Protein AF-A0A2T2QW78-F1 (afdb_monomer)

Nearest PDB structures (foldseek):
  4o02-assembly1_A  TM=2.496E-01  e=1.598E-05  Homo sapiens
  4bhu-assembly1_I  TM=5.412E-01  e=1.624E-02  Bacillus subtilis subsp. subtilis NCIB 3610 = ATCC 6051 = DSM 10
  7srs-assembly1_C  TM=2.043E-01  e=7.690E-02  Homo sapiens
  2wtr-assembly1_A  TM=1.588E-01  e=4.896E-02  Bos taurus
  2wtr-assembly2_B  TM=2.103E-01  e=3.295E-01  Bos taurus

Secondary structure (DSSP, 8-state):
------------------------------------PPEEPEEEEEEES--BTT-EEEEEEEEE--S-EEEEEEEEEEESS---TTS---PPTT-B-TT-EEEEEESSS----EE-TTT-BTTEEEEEEEEEEE-TT-EEEEEEEEEEPPSSTT-EEEEEEEEESSSSSSEEEEEEEEEE-B------------EEEEEEETT--TTS---------S--SSS-EEEEEEEEEEE--TT-EEEEEEE---EETTSS-BPPB-EEEEE---TTS-EEEEEEEEEE-SS-EEPTTT--SSTTSS--EEE-TTB-PPGGG-TTSTTEEEEESS-EEEEEEEEEEEEE--TTSPSS-EE--EEEEEEE--

Radius of gyration: 48.09 Å; Cα contacts (8 Å, |Δi|>4): 908; chains: 1; bounding box: 84×87×144 Å

Sequence (366 aa):
MVHKLDKKTSFTRKRATVFASIAALVVGTVVPVSSVQAAQLEDRQLTLESSAASATTGHNYSFTIATSDSVAEIQFEYCANNPFPGQSCTAPSGLDVSNVTLDAQSHGGTNDFTIDGTNTTTNEIVIERTAESISSGTTVTFDFGNAVNPDSPNSEFFVRLYTYSDDGVTKVDDGGLAFSTAETVDVTARVEENLLFCIHATGASCGTPGDTSLDLGVLSTSSERTAQHQSVVATNALHGFTIQYAGTTLTHSNGTDTIDAIGATGTDSSPGNEQFGMNISVNSGSGVTLDGDYSGTDCNASTCYAFVDGATVQDGGDSTTTNTIASSTDPVGNNLFDITYLGNVNSTTPTGVYSTTVTYVATATF

Structure (mmCIF, N/CA/C/O backbone):
data_AF-A0A2T2QW78-F1
#
_entry.id   AF-A0A2T2QW78-F1
#
loop_
_atom_site.group_PDB
_atom_site.id
_atom_site.type_symbol
_atom_site.label_atom_id
_atom_site.label_alt_id
_atom_site.label_comp_id
_atom_site.label_asym_id
_atom_site.label_entity_id
_atom_site.label_seq_id
_atom_site.pdbx_PDB_ins_code
_atom_site.Cartn_x
_atom_site.Cartn_y
_atom_site.Cartn_z
_atom_site.occupancy
_atom_site.B_iso_or_equiv
_atom_site.auth_seq_id
_atom_site.auth_comp_id
_atom_site.auth_asym_id
_atom_site.auth_atom_id
_atom_site.pdbx_PDB_model_num
ATOM 1 N N . MET A 1 1 ? 29.573 -71.001 81.304 1.00 35.38 1 MET A N 1
ATOM 2 C CA . MET A 1 1 ? 29.275 -71.321 79.895 1.00 35.38 1 MET A CA 1
ATOM 3 C C . MET A 1 1 ? 27.832 -70.887 79.624 1.00 35.38 1 MET A C 1
ATOM 5 O O . MET A 1 1 ? 26.943 -71.489 80.197 1.00 35.38 1 MET A O 1
ATOM 9 N N . VAL A 1 2 ? 27.673 -69.773 78.884 1.00 37.84 2 VAL A N 1
ATOM 10 C CA . VAL A 1 2 ? 26.531 -69.342 78.023 1.00 37.84 2 VAL A CA 1
ATOM 11 C C . VAL A 1 2 ? 25.119 -69.258 78.671 1.00 37.84 2 VAL A C 1
ATOM 13 O O . VAL A 1 2 ? 24.523 -70.282 78.956 1.00 37.84 2 VAL A O 1
ATOM 16 N N . HIS A 1 3 ? 24.660 -68.046 79.070 1.00 34.50 3 HIS A N 1
ATOM 17 C CA . HIS A 1 3 ? 23.612 -67.163 78.446 1.00 34.50 3 HIS A CA 1
ATOM 18 C C . HIS A 1 3 ? 22.153 -67.668 78.572 1.00 34.50 3 HIS A C 1
ATOM 20 O O . HIS A 1 3 ? 21.928 -68.850 78.382 1.00 34.50 3 HIS A O 1
ATOM 26 N N . LYS A 1 4 ? 21.074 -66.889 78.795 1.00 37.09 4 LYS A N 1
ATOM 27 C CA . LYS A 1 4 ? 20.696 -65.447 78.933 1.00 37.09 4 LYS A CA 1
ATOM 28 C C . LYS A 1 4 ? 19.228 -65.475 79.481 1.00 37.09 4 LYS A C 1
ATOM 30 O O . LYS A 1 4 ? 18.501 -66.378 79.084 1.00 37.09 4 LYS A O 1
ATOM 35 N N . LEU A 1 5 ? 18.809 -64.754 80.542 1.00 33.03 5 LEU A N 1
ATOM 36 C CA . LEU A 1 5 ? 18.144 -63.411 80.577 1.00 33.03 5 LEU A CA 1
ATOM 37 C C . LEU A 1 5 ? 17.120 -63.187 79.437 1.00 33.03 5 LEU A C 1
ATOM 39 O O . LEU A 1 5 ? 17.480 -63.433 78.294 1.00 33.03 5 LEU A O 1
ATOM 43 N N . ASP A 1 6 ? 15.866 -62.736 79.593 1.00 38.16 6 ASP A N 1
ATOM 44 C CA . ASP A 1 6 ? 15.090 -61.977 80.608 1.00 38.16 6 ASP A CA 1
ATOM 45 C C . ASP A 1 6 ? 13.573 -62.306 80.379 1.00 38.16 6 ASP A C 1
ATOM 47 O O . ASP A 1 6 ? 13.199 -62.590 79.245 1.00 38.16 6 ASP A O 1
ATOM 51 N N . LYS A 1 7 ? 12.646 -62.478 81.349 1.00 35.22 7 LYS A N 1
ATOM 52 C CA . LYS A 1 7 ? 12.017 -61.515 82.300 1.00 35.22 7 LYS A CA 1
ATOM 53 C C . LYS A 1 7 ? 11.301 -60.339 81.569 1.00 35.22 7 LYS A C 1
ATOM 55 O O . LYS A 1 7 ? 11.857 -59.775 80.652 1.00 35.22 7 LYS A O 1
ATOM 60 N N . LYS A 1 8 ? 10.099 -59.847 81.919 1.00 35.94 8 LYS A N 1
ATOM 61 C CA . LYS A 1 8 ? 9.316 -59.925 83.164 1.00 35.94 8 LYS A CA 1
ATOM 62 C C . LYS A 1 8 ? 7.958 -59.170 83.007 1.00 35.94 8 LYS A C 1
ATOM 64 O O . LYS A 1 8 ? 7.957 -58.075 82.470 1.00 35.94 8 LYS A O 1
ATOM 69 N N . THR A 1 9 ? 6.890 -59.695 83.636 1.00 36.50 9 THR A N 1
ATOM 70 C CA . THR A 1 9 ? 5.924 -59.020 84.568 1.00 36.50 9 THR A CA 1
ATOM 71 C C . THR A 1 9 ? 4.986 -57.872 84.113 1.00 36.50 9 THR A C 1
ATOM 73 O O . THR A 1 9 ? 5.458 -56.900 83.553 1.00 36.50 9 THR A O 1
ATOM 76 N N . SER A 1 10 ? 3.651 -57.932 84.351 1.00 32.88 10 SER A N 1
ATOM 77 C CA . SER A 1 10 ? 2.894 -57.746 85.644 1.00 32.88 10 SER A CA 1
ATOM 78 C C . SER A 1 10 ? 2.484 -56.267 85.834 1.00 32.88 10 SER A C 1
ATOM 80 O O . SER A 1 10 ? 3.257 -55.412 85.447 1.00 32.88 10 SER A O 1
ATOM 82 N N . PHE A 1 11 ? 1.389 -55.807 86.451 1.00 33.16 11 PHE A N 1
ATOM 83 C CA . PHE A 1 11 ? 0.314 -56.372 87.272 1.00 33.16 11 PHE A CA 1
ATOM 84 C C . PHE A 1 11 ? -0.824 -55.321 87.363 1.00 33.16 11 PHE A C 1
ATOM 86 O O . PHE A 1 11 ? -0.575 -54.147 87.602 1.00 33.16 11 PHE A O 1
ATOM 93 N N . THR A 1 12 ? -2.061 -55.777 87.216 1.00 36.00 12 THR A N 1
ATOM 94 C CA . THR A 1 12 ? -3.250 -55.591 88.075 1.00 36.00 12 THR A CA 1
ATOM 95 C C . THR A 1 12 ? -3.432 -54.410 89.079 1.00 36.00 12 THR A C 1
ATOM 97 O O . THR A 1 12 ? -2.713 -54.316 90.066 1.00 36.00 12 THR A O 1
ATOM 100 N N . ARG A 1 13 ? -4.644 -53.799 88.990 1.00 39.00 13 ARG A N 1
ATOM 101 C CA . ARG A 1 13 ? -5.726 -53.649 90.029 1.00 39.00 13 ARG A CA 1
ATOM 102 C C . ARG A 1 13 ? -5.719 -52.482 91.060 1.00 39.00 13 ARG A C 1
ATOM 104 O O . ARG A 1 13 ? -4.906 -52.503 91.972 1.00 39.00 13 ARG A O 1
ATOM 111 N N . LYS A 1 14 ? -6.815 -51.680 91.079 1.00 33.75 14 LYS A N 1
ATOM 112 C CA . LYS A 1 14 ? -7.865 -51.519 92.151 1.00 33.75 14 LYS A CA 1
ATOM 113 C C . LYS A 1 14 ? -8.412 -50.075 92.363 1.00 33.75 14 LYS A C 1
ATOM 115 O O . LYS A 1 14 ? -7.654 -49.178 92.677 1.00 33.75 14 LYS A O 1
ATOM 120 N N . ARG A 1 15 ? -9.758 -49.969 92.300 1.00 39.69 15 ARG A N 1
ATOM 121 C CA . ARG A 1 15 ? -10.771 -49.294 93.177 1.00 39.69 15 ARG A CA 1
ATOM 122 C C . ARG A 1 15 ? -10.496 -47.906 93.822 1.00 39.69 15 ARG A C 1
ATOM 124 O O . ARG A 1 15 ? -9.581 -47.821 94.625 1.00 39.69 15 ARG A O 1
ATOM 131 N N . ALA A 1 16 ? -11.450 -46.954 93.691 1.00 34.47 16 ALA A N 1
ATOM 132 C CA . ALA A 1 16 ? -12.422 -46.508 94.737 1.00 34.47 16 ALA A CA 1
ATOM 133 C C . ALA A 1 16 ? -12.861 -44.999 94.686 1.00 34.47 16 ALA A C 1
ATOM 135 O O . ALA A 1 16 ? -12.022 -44.114 94.746 1.00 34.47 16 ALA A O 1
ATOM 136 N N . THR A 1 17 ? -14.195 -44.771 94.681 1.00 38.81 17 THR A N 1
ATOM 137 C CA . THR A 1 17 ? -15.053 -43.747 95.377 1.00 38.81 17 THR A CA 1
ATOM 138 C C . THR A 1 17 ? -14.982 -42.196 95.205 1.00 38.81 17 THR A C 1
ATOM 140 O O . THR A 1 17 ? -14.015 -41.575 95.616 1.00 38.81 17 THR A O 1
ATOM 143 N N . VAL A 1 18 ? -16.168 -41.633 94.844 1.00 34.12 18 VAL A N 1
ATOM 144 C CA . VAL A 1 18 ? -16.987 -40.509 95.433 1.00 34.12 18 VAL A CA 1
ATOM 145 C C . VAL A 1 18 ? -16.620 -39.022 95.196 1.00 34.12 18 VAL A C 1
ATOM 147 O O . VAL A 1 18 ? -15.539 -38.608 95.576 1.00 34.12 18 VAL A O 1
ATOM 150 N N . PHE A 1 19 ? -17.580 -38.206 94.694 1.00 32.50 19 PHE A N 1
ATOM 151 C CA . PHE A 1 19 ? -18.170 -36.989 95.329 1.00 32.50 19 PHE A CA 1
ATOM 152 C C . PHE A 1 19 ? -19.323 -36.371 94.487 1.00 32.50 19 PHE A C 1
ATOM 154 O O . PHE A 1 19 ? -19.369 -36.527 93.272 1.00 32.50 19 PHE A O 1
ATOM 161 N N . ALA A 1 20 ? -20.280 -35.721 95.164 1.00 35.94 20 ALA A N 1
ATOM 162 C CA . ALA A 1 20 ? -21.593 -35.248 94.692 1.00 35.94 20 ALA A CA 1
ATOM 163 C C . ALA A 1 20 ? -21.655 -33.733 94.391 1.00 35.94 20 ALA A C 1
ATOM 165 O O . ALA A 1 20 ? -20.901 -32.990 95.013 1.00 35.94 20 ALA A O 1
ATOM 166 N N . SER A 1 21 ? -22.603 -33.258 93.557 1.00 34.47 21 SER A N 1
ATOM 167 C CA . SER A 1 21 ? -23.379 -31.997 93.754 1.00 34.47 21 SER A CA 1
ATOM 168 C C . SER A 1 21 ? -24.434 -31.734 92.654 1.00 34.47 21 SER A C 1
ATOM 170 O O . SER A 1 21 ? -24.275 -32.120 91.503 1.00 34.47 21 SER A O 1
ATOM 172 N N . ILE A 1 22 ? -25.535 -31.099 93.071 1.00 46.91 22 ILE A N 1
ATOM 173 C CA . ILE A 1 22 ? -26.786 -30.773 92.358 1.00 46.91 22 ILE A CA 1
ATOM 174 C C . ILE A 1 22 ? -26.669 -29.404 91.659 1.00 46.91 22 ILE A C 1
ATOM 176 O O . ILE A 1 22 ? -26.173 -28.472 92.285 1.00 46.91 22 ILE A O 1
ATOM 180 N N . ALA A 1 23 ? -27.212 -29.236 90.443 1.00 35.03 23 ALA A N 1
ATOM 181 C CA . ALA A 1 23 ? -27.585 -27.920 89.901 1.00 35.03 23 ALA A CA 1
ATOM 182 C C . ALA A 1 23 ? -28.730 -28.023 88.872 1.00 35.03 23 ALA A C 1
ATOM 184 O O . ALA A 1 23 ? -28.780 -28.944 88.061 1.00 35.03 23 ALA A O 1
ATOM 185 N N . ALA A 1 24 ? -29.671 -27.085 88.975 1.00 39.34 24 ALA A N 1
ATOM 186 C CA . ALA A 1 24 ? -30.974 -27.049 88.324 1.00 39.34 24 ALA A CA 1
ATOM 187 C C . ALA A 1 24 ? -30.925 -26.826 86.799 1.00 39.34 24 ALA A C 1
ATOM 189 O O . ALA A 1 24 ? -30.163 -26.001 86.299 1.00 39.34 24 ALA A O 1
ATOM 190 N N . LEU A 1 25 ? -31.807 -27.526 86.080 1.00 35.44 25 LEU A N 1
ATOM 191 C CA . LEU A 1 25 ? -32.037 -27.395 84.643 1.00 35.44 25 LEU A CA 1
ATOM 192 C C . LEU A 1 25 ? -32.975 -26.205 84.372 1.00 35.44 25 LEU A C 1
ATOM 194 O O . LEU A 1 25 ? -34.191 -26.322 84.509 1.00 35.44 25 LEU A O 1
ATOM 198 N N . VAL A 1 26 ? -32.412 -25.061 83.983 1.00 39.59 26 VAL A N 1
ATOM 199 C CA . VAL A 1 26 ? -33.161 -23.984 83.322 1.00 39.59 26 VAL A CA 1
ATOM 200 C C . VAL A 1 26 ? -33.205 -24.324 81.834 1.00 39.59 26 VAL A C 1
ATOM 202 O O . VAL A 1 26 ? -32.196 -24.225 81.140 1.00 39.59 26 VAL A O 1
ATOM 205 N N . VAL A 1 27 ? -34.367 -24.755 81.343 1.00 44.22 27 VAL A N 1
ATOM 206 C CA . VAL A 1 27 ? -34.630 -24.872 79.903 1.00 44.22 27 VAL A CA 1
ATOM 207 C C . VAL A 1 27 ? -34.833 -23.456 79.369 1.00 44.22 27 VAL A C 1
ATOM 209 O O . VAL A 1 27 ? -35.940 -22.928 79.370 1.00 44.22 27 VAL A O 1
ATOM 212 N N . GLY A 1 28 ? -33.738 -22.808 78.975 1.00 41.56 28 GLY A N 1
ATOM 213 C CA . GLY A 1 28 ? -33.798 -21.629 78.124 1.00 41.56 28 GLY A CA 1
ATOM 214 C C . GLY A 1 28 ? -34.170 -22.081 76.719 1.00 41.56 28 GLY A C 1
ATOM 215 O O . GLY A 1 28 ? -33.418 -22.821 76.088 1.00 41.56 28 GLY A O 1
ATOM 216 N N . THR A 1 29 ? -35.336 -21.667 76.232 1.00 43.12 29 THR A N 1
ATOM 217 C CA . THR A 1 29 ? -35.686 -21.754 74.815 1.00 43.12 29 THR A CA 1
ATOM 218 C C . THR A 1 29 ? -34.697 -20.902 74.027 1.00 43.12 29 THR A C 1
ATOM 220 O O . THR A 1 29 ? -34.858 -19.688 73.913 1.00 43.12 29 THR A O 1
ATOM 223 N N . VAL A 1 30 ? -33.642 -21.536 73.518 1.00 41.41 30 VAL A N 1
ATOM 224 C CA . VAL A 1 30 ? -32.802 -20.976 72.463 1.00 41.41 30 VAL A CA 1
ATOM 225 C C . VAL A 1 30 ? -33.671 -20.962 71.213 1.00 41.41 30 VAL A C 1
ATOM 227 O O . VAL A 1 30 ? -33.888 -22.000 70.595 1.00 41.41 30 VAL A O 1
ATOM 230 N N . VAL A 1 31 ? -34.242 -19.804 70.891 1.00 45.53 31 VAL A N 1
ATOM 231 C CA . VAL A 1 31 ? -34.835 -19.568 69.575 1.00 45.53 31 VAL A CA 1
ATOM 232 C C . VAL A 1 31 ? -33.656 -19.447 68.606 1.00 45.53 31 VAL A C 1
ATOM 234 O O . VAL A 1 31 ? -32.856 -18.523 68.776 1.00 45.53 31 VAL A O 1
ATOM 237 N N . PRO A 1 32 ? -33.475 -20.360 67.636 1.00 42.59 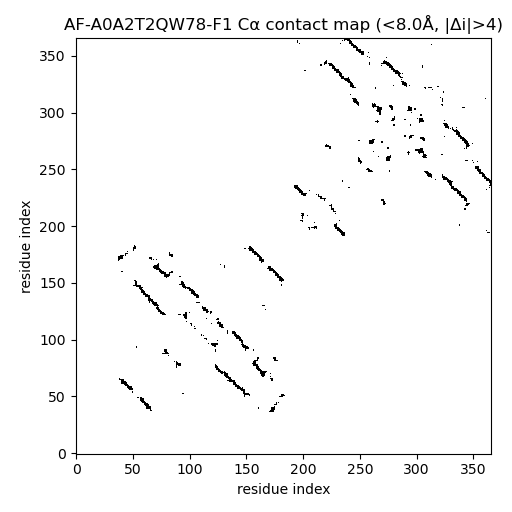32 PRO A N 1
ATOM 238 C CA . PRO A 1 32 ? -32.502 -20.141 66.583 1.00 42.59 32 PRO A CA 1
ATOM 239 C C . PRO A 1 32 ? -32.995 -18.957 65.748 1.00 42.59 32 PRO A C 1
ATOM 241 O O . PRO A 1 32 ? -33.969 -19.065 65.010 1.00 42.59 32 PRO A O 1
ATOM 244 N N . VAL A 1 33 ? -32.342 -17.807 65.891 1.00 40.41 33 VAL A N 1
ATOM 245 C CA . VAL A 1 33 ? -32.399 -16.749 64.880 1.00 40.41 33 VAL A CA 1
ATOM 246 C C . VAL A 1 33 ? -31.618 -17.279 63.684 1.00 40.41 33 VAL A C 1
ATOM 248 O O . VAL A 1 33 ? -30.395 -17.190 63.635 1.00 40.41 33 VAL A O 1
ATOM 251 N N . SER A 1 34 ? -32.317 -17.927 62.755 1.00 36.12 34 SER A N 1
ATOM 252 C CA . SER A 1 34 ? -31.795 -18.184 61.419 1.00 36.12 34 SER A CA 1
ATOM 253 C C . SER A 1 34 ? -31.631 -16.830 60.738 1.00 36.12 34 SER A C 1
ATOM 255 O O . SER A 1 34 ? -32.618 -16.215 60.339 1.00 36.12 34 SER A O 1
ATOM 257 N N . SER A 1 35 ? -30.398 -16.332 60.648 1.00 44.41 35 SER A N 1
ATOM 258 C CA . SER A 1 35 ? -30.085 -15.267 59.702 1.00 44.41 35 SER A CA 1
ATOM 259 C C . SE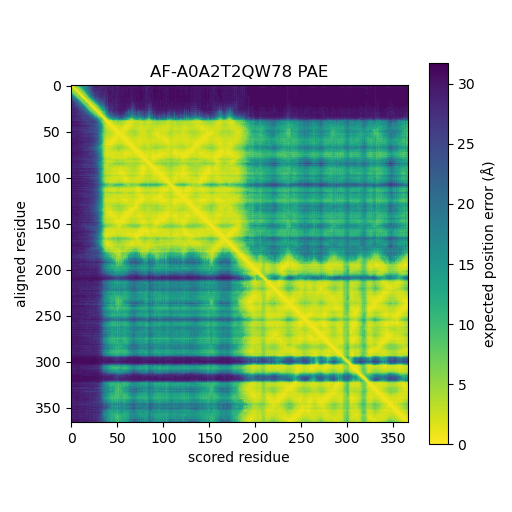R A 1 35 ? -30.372 -15.816 58.308 1.00 44.41 35 SER A C 1
ATOM 261 O O . SER A 1 35 ? -29.683 -16.736 57.869 1.00 44.41 35 SER A O 1
ATOM 263 N N . VAL A 1 36 ? -31.412 -15.310 57.649 1.00 52.94 36 VAL A N 1
ATOM 264 C CA . VAL A 1 36 ? -31.638 -15.568 56.226 1.00 52.94 36 VAL A CA 1
ATOM 265 C C . VAL A 1 36 ? -30.461 -14.923 55.493 1.00 52.94 36 VAL A C 1
ATOM 267 O O . VAL A 1 36 ? -30.303 -13.706 55.537 1.00 52.94 36 VAL A O 1
ATOM 270 N N . GLN A 1 37 ? -29.567 -15.743 54.945 1.00 71.25 37 GLN A N 1
ATOM 271 C CA . GLN A 1 37 ? -28.493 -15.299 54.058 1.00 71.25 37 GLN A CA 1
ATOM 272 C C . GLN A 1 37 ? -28.919 -15.631 52.630 1.00 71.25 37 GLN A C 1
ATOM 274 O O . GLN A 1 37 ? -29.385 -16.745 52.393 1.00 71.25 37 GLN A O 1
ATOM 279 N N . ALA A 1 38 ? -28.772 -14.668 51.719 1.00 79.50 38 ALA A N 1
ATOM 280 C CA . ALA A 1 38 ? -28.950 -14.891 50.289 1.00 79.50 38 ALA A CA 1
ATOM 281 C C . ALA A 1 38 ? -27.934 -15.933 49.794 1.00 79.50 38 ALA A C 1
ATOM 283 O O . ALA A 1 38 ? -26.812 -15.993 50.314 1.00 79.50 38 ALA A O 1
ATOM 284 N N . ALA A 1 39 ? -28.319 -16.774 48.833 1.00 89.88 39 ALA A N 1
ATOM 285 C CA . ALA A 1 39 ? -27.380 -17.729 48.252 1.00 89.88 39 ALA A CA 1
ATOM 286 C C . ALA A 1 39 ? -26.485 -17.042 47.212 1.00 89.88 39 ALA A C 1
ATOM 288 O O . ALA A 1 39 ? -26.791 -15.971 46.697 1.00 89.88 39 ALA A O 1
ATOM 289 N N . GLN A 1 40 ? -25.339 -17.645 46.910 1.00 92.31 40 GLN A N 1
ATOM 290 C CA . GLN A 1 40 ? -24.407 -17.062 45.955 1.00 92.31 40 GLN A CA 1
ATOM 291 C C . GLN A 1 40 ? -24.779 -17.456 44.520 1.00 92.31 40 GLN A C 1
ATOM 293 O O . GLN A 1 40 ? -24.797 -18.643 44.218 1.00 92.31 40 GLN A O 1
ATOM 298 N N . LEU A 1 41 ? -24.967 -16.476 43.631 1.00 94.44 41 LEU A N 1
ATOM 299 C CA . LEU A 1 41 ? -25.105 -16.692 42.186 1.00 94.44 41 LEU A CA 1
ATOM 300 C C . LEU A 1 41 ? -23.872 -17.415 41.617 1.00 94.44 41 LEU A C 1
ATOM 302 O O . LEU A 1 41 ? -22.729 -17.024 41.897 1.00 94.44 41 LEU A O 1
ATOM 306 N N . GLU A 1 42 ? -24.113 -18.427 40.785 1.00 94.12 42 GLU A N 1
ATOM 307 C CA . GLU A 1 42 ? -23.091 -19.290 40.177 1.00 94.12 42 GLU A CA 1
ATOM 308 C C . GLU A 1 42 ? -22.726 -18.817 38.753 1.00 94.12 42 GLU A C 1
ATOM 310 O O . GLU A 1 42 ? -23.448 -18.021 38.156 1.00 94.12 42 GLU A O 1
ATOM 315 N N . ASP A 1 43 ? -21.581 -19.264 38.217 1.00 93.50 43 ASP A N 1
ATOM 316 C CA . ASP A 1 43 ? -21.127 -19.035 36.825 1.00 93.50 43 ASP A CA 1
ATOM 317 C C . ASP A 1 43 ? -21.301 -17.600 36.286 1.00 93.50 43 ASP A C 1
ATOM 319 O O . ASP A 1 43 ? -21.696 -17.373 35.143 1.00 93.50 43 ASP A O 1
ATOM 323 N N . ARG A 1 44 ? -21.013 -16.607 37.132 1.00 95.25 44 ARG A N 1
ATOM 324 C CA . ARG A 1 44 ? -21.191 -15.190 36.804 1.00 95.25 44 ARG A CA 1
ATOM 325 C C . ARG A 1 44 ? -20.143 -14.727 35.789 1.00 95.25 44 ARG A C 1
ATOM 327 O O . ARG A 1 44 ? -18.946 -14.952 35.976 1.00 95.25 44 ARG A O 1
ATOM 334 N N . GLN A 1 45 ? -20.581 -13.965 34.797 1.00 95.50 45 GLN A N 1
ATOM 335 C CA . GLN A 1 45 ? -19.764 -13.358 33.755 1.00 95.50 45 GLN A CA 1
ATOM 336 C C . GLN A 1 45 ? -20.325 -11.978 33.381 1.00 95.50 45 GLN A C 1
ATOM 338 O O . GLN A 1 45 ? -21.539 -11.808 33.292 1.00 95.50 45 GLN A O 1
ATOM 343 N N . LEU A 1 46 ? -19.433 -11.021 33.113 1.00 94.81 46 LEU A N 1
ATOM 344 C CA . LEU A 1 46 ? -19.708 -9.838 32.290 1.00 94.81 46 LEU A CA 1
ATOM 345 C C . LEU A 1 46 ? -18.753 -9.884 31.103 1.00 94.81 46 LEU A C 1
ATOM 347 O O . LEU A 1 46 ? -17.568 -10.187 31.257 1.00 94.81 46 LEU A O 1
ATOM 351 N N . THR A 1 47 ? -19.263 -9.559 29.930 1.00 95.56 47 THR A N 1
ATOM 352 C CA . THR A 1 47 ? -18.460 -9.316 28.738 1.00 95.56 47 THR A CA 1
ATOM 353 C C . THR A 1 47 ? -18.667 -7.868 28.331 1.00 95.56 47 THR A C 1
ATOM 355 O O . THR A 1 47 ? -19.801 -7.450 28.113 1.00 95.56 47 THR A O 1
ATOM 358 N N . LEU A 1 48 ? -17.575 -7.109 28.247 1.00 95.31 48 LEU A N 1
ATOM 359 C CA . LEU A 1 48 ? -17.585 -5.774 27.657 1.00 95.31 48 LEU A CA 1
ATOM 360 C C . LEU A 1 48 ? -17.359 -5.932 26.153 1.00 95.31 48 LEU A C 1
ATOM 362 O O . LEU A 1 48 ? -16.365 -6.546 25.757 1.00 95.31 48 LEU A O 1
ATOM 366 N N . GLU A 1 49 ? -18.236 -5.386 25.314 1.00 96.12 49 GLU A N 1
ATOM 367 C CA . GLU A 1 49 ? -18.013 -5.410 23.858 1.00 96.12 49 GLU A CA 1
ATOM 368 C C . GLU A 1 49 ? -16.780 -4.584 23.452 1.00 96.12 49 GLU A C 1
ATOM 370 O O . GLU A 1 49 ? -16.107 -4.879 22.464 1.00 96.12 49 GLU A O 1
ATOM 375 N N . SER A 1 50 ? -16.438 -3.586 24.266 1.00 94.94 50 SER A N 1
ATOM 376 C CA . SER A 1 50 ? -15.181 -2.851 24.254 1.00 94.94 50 SER A CA 1
ATOM 377 C C . SER A 1 50 ? -14.731 -2.613 25.688 1.00 94.94 50 SER A C 1
ATOM 379 O O . SER A 1 50 ? -15.511 -2.157 26.515 1.00 94.94 50 SER A O 1
ATOM 381 N N . SER A 1 51 ? -13.461 -2.860 25.998 1.00 94.94 51 SER A N 1
ATOM 382 C CA . SER A 1 51 ? -12.862 -2.490 27.288 1.00 94.94 51 SER A CA 1
ATOM 383 C C . SER A 1 51 ? -12.157 -1.131 27.248 1.00 94.94 51 SER A C 1
ATOM 385 O O . SER A 1 51 ? -11.507 -0.749 28.220 1.00 94.94 51 SER A O 1
ATOM 387 N N . ALA A 1 52 ? -12.250 -0.383 26.144 1.00 95.62 52 ALA A N 1
ATOM 388 C CA . ALA A 1 52 ? -11.627 0.933 26.054 1.00 95.62 52 ALA A CA 1
ATOM 389 C C . ALA A 1 52 ? -12.236 1.893 27.090 1.00 95.62 52 ALA A C 1
ATOM 391 O O . ALA A 1 52 ? -13.455 1.935 27.283 1.00 95.62 52 ALA A O 1
ATOM 392 N N . ALA A 1 53 ? -11.379 2.665 27.757 1.00 95.81 53 ALA A N 1
ATOM 393 C CA . ALA A 1 53 ? -11.809 3.656 28.736 1.00 95.81 53 ALA A CA 1
ATOM 394 C C . ALA A 1 53 ? -12.729 4.713 28.099 1.00 95.81 53 ALA A C 1
ATOM 396 O O . ALA A 1 53 ? -12.511 5.122 26.958 1.00 95.81 53 ALA A O 1
ATOM 397 N N . SER A 1 54 ? -13.754 5.156 28.831 1.00 96.06 54 SER A N 1
ATOM 398 C CA . SER A 1 54 ? -14.802 6.085 28.361 1.00 96.06 54 SER A CA 1
ATOM 399 C C . SER A 1 54 ? -15.600 5.633 27.125 1.00 96.06 54 SER A C 1
ATOM 401 O O . SER A 1 54 ? -16.367 6.423 26.574 1.00 96.06 54 SER A O 1
ATOM 403 N N . ALA A 1 55 ? -15.432 4.399 26.641 1.00 96.75 55 ALA A N 1
ATOM 404 C CA . ALA A 1 55 ? -16.195 3.916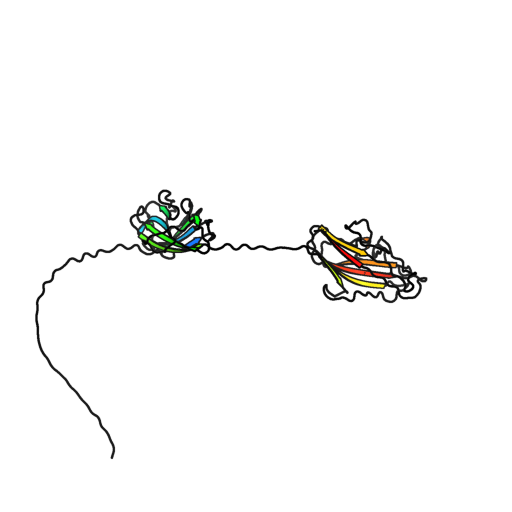 25.497 1.00 96.75 55 ALA A CA 1
ATOM 405 C C . ALA A 1 55 ? -17.664 3.697 25.876 1.00 96.75 55 ALA A C 1
ATOM 407 O O . ALA A 1 55 ? -17.952 3.078 26.898 1.00 96.75 55 ALA A O 1
ATOM 408 N N . THR A 1 56 ? -18.582 4.150 25.019 1.00 97.75 56 THR A N 1
ATOM 409 C CA . THR A 1 56 ? -19.978 3.700 25.040 1.00 97.75 56 THR A CA 1
ATOM 410 C C . THR A 1 56 ? -20.055 2.328 24.375 1.00 97.75 56 THR A C 1
ATOM 412 O O . THR A 1 56 ? -19.681 2.189 23.209 1.00 97.75 56 THR A O 1
ATOM 415 N N . THR A 1 57 ? -20.479 1.305 25.108 1.00 97.44 57 THR A N 1
ATOM 416 C CA . THR A 1 57 ? -20.354 -0.096 24.700 1.00 97.44 57 THR A CA 1
ATOM 417 C C . THR A 1 57 ? -21.422 -0.991 25.334 1.00 97.44 57 THR A C 1
ATOM 419 O O . THR A 1 57 ? -22.189 -0.545 26.189 1.00 97.44 57 THR A O 1
ATOM 422 N N . GLY A 1 58 ? -21.485 -2.246 24.882 1.00 97.62 58 GLY A N 1
ATOM 423 C CA . GLY A 1 58 ? -22.352 -3.270 25.446 1.00 97.62 58 GLY A CA 1
ATOM 424 C C . GLY A 1 58 ? -21.763 -3.913 26.704 1.00 97.62 58 GLY A C 1
ATOM 425 O O . GLY A 1 58 ? -20.579 -4.265 26.735 1.00 97.62 58 GLY A O 1
ATOM 426 N N . HIS A 1 59 ? -22.591 -4.068 27.735 1.00 97.88 59 HIS A N 1
ATOM 427 C CA . HIS A 1 59 ? -22.302 -4.764 28.988 1.00 97.88 59 HIS A CA 1
ATOM 428 C C . HIS A 1 59 ? -23.194 -6.012 29.078 1.00 97.88 59 HIS A C 1
ATOM 430 O O . HIS A 1 59 ? -24.354 -5.924 29.474 1.00 97.88 59 HIS A O 1
ATOM 436 N N . ASN A 1 60 ? -22.648 -7.179 28.724 1.00 97.38 60 ASN A N 1
ATOM 437 C CA . ASN A 1 60 ? -23.420 -8.418 28.591 1.00 97.38 60 ASN A CA 1
ATOM 438 C C . ASN A 1 60 ? -23.181 -9.354 29.776 1.00 97.38 60 ASN A C 1
ATOM 440 O O . ASN A 1 60 ? -22.058 -9.820 29.994 1.00 97.38 60 ASN A O 1
ATOM 444 N N . TYR A 1 61 ? -24.236 -9.645 30.530 1.00 97.88 61 TYR A N 1
ATOM 445 C CA . TYR A 1 61 ? -24.199 -10.471 31.730 1.00 97.88 61 TYR A CA 1
ATOM 446 C C . TYR A 1 61 ? -24.701 -11.884 31.474 1.00 97.88 61 TYR A C 1
ATOM 448 O O . TYR A 1 61 ? -25.687 -12.089 30.772 1.00 97.88 61 TYR A O 1
ATOM 456 N N . SER A 1 62 ? -24.064 -12.853 32.129 1.00 97.31 62 SER A N 1
ATOM 457 C CA . SER A 1 62 ? -24.541 -14.231 32.244 1.00 97.31 62 SER A CA 1
ATOM 458 C C . SER A 1 62 ? -24.287 -14.733 33.660 1.00 97.31 62 SER A C 1
ATOM 460 O O . SER A 1 62 ? -23.199 -14.527 34.189 1.00 97.31 62 SER A O 1
ATOM 462 N N . PHE A 1 63 ? -25.265 -15.374 34.292 1.00 97.25 63 PHE A N 1
ATOM 463 C CA . PHE A 1 63 ? -25.097 -16.010 35.604 1.00 97.25 63 PHE A CA 1
ATOM 464 C C . PHE A 1 63 ? -26.163 -17.080 35.835 1.00 97.25 63 PHE A C 1
ATOM 466 O O . PHE A 1 63 ? -27.195 -17.095 35.169 1.00 97.25 63 PHE A O 1
ATOM 473 N N . THR A 1 64 ? -25.929 -17.981 36.784 1.00 96.88 64 THR A N 1
ATOM 474 C CA . THR A 1 64 ? -26.841 -19.080 37.112 1.00 96.88 64 THR A CA 1
ATOM 475 C C . THR A 1 64 ? -27.538 -18.818 38.448 1.00 96.88 64 THR A C 1
ATOM 477 O O . THR A 1 64 ? -26.886 -18.527 39.453 1.00 96.88 64 THR A O 1
ATOM 480 N N . ILE A 1 65 ? -28.873 -18.924 38.451 1.00 96.12 65 ILE A N 1
ATOM 481 C CA . ILE A 1 65 ? -29.715 -18.763 39.646 1.00 96.12 65 ILE A CA 1
ATOM 482 C C . ILE A 1 65 ? -29.412 -19.873 40.650 1.00 96.12 65 ILE A C 1
ATOM 484 O O . ILE A 1 65 ? -29.423 -21.055 40.291 1.00 96.12 65 ILE A O 1
ATOM 488 N N . ALA A 1 66 ? -29.176 -19.503 41.907 1.00 95.06 66 ALA A N 1
ATOM 489 C CA . ALA A 1 66 ? -28.792 -20.446 42.952 1.00 95.06 66 ALA A CA 1
ATOM 490 C C . ALA A 1 66 ? -30.007 -20.947 43.739 1.00 95.06 66 ALA A C 1
ATOM 492 O O . ALA A 1 66 ? -30.083 -22.132 44.079 1.00 95.06 66 ALA A O 1
ATOM 493 N N . THR A 1 67 ? -30.992 -20.077 43.970 1.00 95.12 67 THR A N 1
ATOM 494 C CA . THR A 1 67 ? -32.187 -20.403 44.754 1.00 95.12 67 THR A CA 1
ATOM 495 C C . THR A 1 67 ? -33.431 -20.449 43.874 1.00 95.12 67 THR A C 1
ATOM 497 O O . THR A 1 67 ? -33.694 -19.542 43.094 1.00 95.12 67 THR A O 1
ATOM 500 N N . SER A 1 68 ? -34.236 -21.509 44.008 1.00 94.38 68 SER A N 1
ATOM 501 C CA . SER A 1 68 ? -35.564 -21.543 43.381 1.00 94.38 68 SER A CA 1
ATOM 502 C C . SER A 1 68 ? -36.526 -20.643 44.163 1.00 94.38 68 SER A C 1
ATOM 504 O O . SER A 1 68 ? -37.068 -21.081 45.177 1.00 94.38 68 SER A O 1
ATOM 506 N N . ASP A 1 69 ? -36.737 -19.414 43.698 1.00 94.50 69 ASP A N 1
ATOM 507 C CA . ASP A 1 69 ? -37.641 -18.431 44.310 1.00 94.50 69 ASP A CA 1
ATOM 508 C C . ASP A 1 69 ? -38.239 -17.497 43.240 1.00 94.50 69 ASP A C 1
ATOM 510 O O . ASP A 1 69 ? -37.837 -17.528 42.072 1.00 94.50 69 ASP A O 1
ATOM 514 N N . SER A 1 70 ? -39.224 -16.681 43.619 1.00 94.00 70 SER A N 1
ATOM 515 C CA . SER A 1 70 ? -39.668 -15.547 42.808 1.00 94.00 70 SER A CA 1
ATOM 516 C C . SER A 1 70 ? -38.541 -14.536 42.633 1.00 94.00 70 SER A C 1
ATOM 518 O O . SER A 1 70 ? -37.862 -14.204 43.598 1.00 94.00 70 SER A O 1
ATOM 520 N N . VAL A 1 71 ? -38.383 -14.032 41.409 1.00 95.38 71 VAL A N 1
ATOM 521 C CA . VAL A 1 71 ? -37.492 -12.917 41.074 1.00 95.38 71 VAL A CA 1
ATOM 522 C C . VAL A 1 71 ? -38.338 -11.821 40.438 1.00 95.38 71 VAL A C 1
ATOM 524 O O . VAL A 1 71 ? -38.965 -12.050 39.398 1.00 95.38 71 VAL A O 1
ATOM 527 N N . ALA A 1 72 ? -38.376 -10.662 41.086 1.00 96.50 72 ALA A N 1
ATOM 528 C CA . ALA A 1 72 ? -39.081 -9.463 40.645 1.00 96.50 72 ALA A CA 1
ATOM 529 C C . ALA A 1 72 ? -38.110 -8.369 40.184 1.00 96.50 72 ALA A C 1
ATOM 531 O O . ALA A 1 72 ? -38.428 -7.640 39.253 1.00 96.50 72 ALA A O 1
ATOM 532 N N . GLU A 1 73 ? -36.912 -8.305 40.767 1.00 97.56 73 GLU A N 1
ATOM 533 C CA . GLU A 1 73 ? -35.908 -7.291 40.445 1.00 97.56 73 GLU A CA 1
ATOM 534 C C . GLU A 1 73 ? -34.504 -7.903 40.391 1.00 97.56 73 GLU A C 1
ATOM 536 O O . GLU A 1 73 ? -34.180 -8.839 41.135 1.00 97.56 73 GLU A O 1
ATOM 541 N N . ILE A 1 74 ? -33.666 -7.374 39.498 1.00 97.75 74 ILE A N 1
ATOM 542 C CA . ILE A 1 74 ? -32.236 -7.664 39.435 1.00 97.75 74 ILE A CA 1
ATOM 543 C C . ILE A 1 74 ? -31.464 -6.347 39.390 1.00 97.75 74 ILE A C 1
ATOM 545 O O . ILE A 1 74 ? -31.736 -5.475 38.565 1.00 97.75 74 ILE A O 1
ATOM 549 N N . GLN A 1 75 ? -30.458 -6.246 40.252 1.00 97.94 75 GLN A N 1
ATOM 550 C CA . GLN A 1 75 ? -29.613 -5.069 40.407 1.00 97.94 75 GLN A CA 1
ATOM 551 C C . GLN A 1 75 ? -28.166 -5.400 40.024 1.00 97.94 75 GLN A C 1
ATOM 553 O O . GLN A 1 75 ? -27.602 -6.399 40.485 1.00 97.94 75 GLN A O 1
ATOM 558 N N . PHE A 1 76 ? -27.555 -4.525 39.226 1.00 98.00 76 PHE A N 1
ATOM 559 C CA . PHE A 1 76 ? -26.154 -4.566 38.807 1.00 98.00 76 PHE A CA 1
ATOM 560 C C . PHE A 1 76 ? -25.443 -3.313 39.339 1.00 98.00 76 PHE A C 1
ATOM 562 O O . PHE A 1 76 ? -25.479 -2.252 38.718 1.00 98.00 76 PHE A O 1
ATOM 569 N N . GLU A 1 77 ? -24.807 -3.421 40.505 1.00 97.75 77 GLU A N 1
ATOM 570 C CA . GLU A 1 77 ? -24.137 -2.309 41.193 1.00 97.75 77 GLU A CA 1
ATOM 571 C C . GLU A 1 77 ? -22.640 -2.282 40.841 1.00 97.75 77 GLU A C 1
ATOM 573 O O . GLU A 1 77 ? -21.890 -3.199 41.180 1.00 97.75 77 GLU A O 1
ATOM 578 N N . TYR A 1 78 ? -22.183 -1.217 40.185 1.00 98.00 78 TYR A N 1
ATOM 579 C CA . TYR A 1 78 ? -20.789 -1.030 39.788 1.00 98.00 78 TYR A CA 1
ATOM 580 C C . TYR A 1 78 ? -19.995 -0.312 40.879 1.00 98.00 78 TYR A C 1
ATOM 582 O O . TYR A 1 78 ? -20.339 0.799 41.291 1.00 98.00 78 TYR A O 1
ATOM 590 N N . CYS A 1 79 ? -18.873 -0.906 41.286 1.00 97.88 79 CYS A N 1
ATOM 591 C CA . CYS A 1 79 ? -18.025 -0.419 42.370 1.00 97.88 79 CYS A CA 1
ATOM 592 C C . CYS A 1 79 ? -16.544 -0.431 41.981 1.00 97.88 79 CYS A C 1
ATOM 594 O O . CYS A 1 79 ? -16.052 -1.383 41.394 1.00 97.88 79 CYS A O 1
ATOM 596 N N . ALA A 1 80 ? -15.789 0.584 42.382 1.00 96.88 80 ALA A N 1
ATOM 597 C CA . ALA A 1 80 ? -14.343 0.666 42.188 1.00 96.88 80 ALA A CA 1
ATOM 598 C C . ALA A 1 80 ? -13.539 -0.051 43.285 1.00 96.88 80 ALA A C 1
ATOM 600 O O . ALA A 1 80 ? -12.345 -0.276 43.137 1.00 96.88 80 ALA A O 1
ATOM 601 N N . ASN A 1 81 ? -14.156 -0.352 44.432 1.00 94.31 81 ASN A N 1
ATOM 602 C CA . ASN A 1 81 ? -13.428 -0.692 45.654 1.00 94.31 81 ASN A CA 1
ATOM 603 C C . ASN A 1 81 ? -13.428 -2.186 46.015 1.00 94.31 81 ASN A C 1
ATOM 605 O O . ASN A 1 81 ? -12.436 -2.647 46.574 1.00 94.31 81 ASN A O 1
ATOM 609 N N . ASN A 1 82 ? -14.519 -2.931 45.787 1.00 94.31 82 ASN A N 1
ATOM 610 C CA . ASN A 1 82 ? -14.559 -4.382 46.018 1.00 94.31 82 ASN A CA 1
ATOM 611 C C . ASN A 1 82 ? -15.796 -5.063 45.387 1.00 94.31 82 ASN A C 1
ATOM 613 O O . ASN A 1 82 ? -16.846 -4.426 45.261 1.00 94.31 82 ASN A O 1
ATOM 617 N N . PRO A 1 83 ? -15.729 -6.381 45.115 1.00 93.94 83 PRO A N 1
ATOM 618 C CA . PRO A 1 83 ? -16.845 -7.149 44.566 1.00 93.94 83 PRO A CA 1
ATOM 619 C C . PRO A 1 83 ? -17.789 -7.726 45.632 1.00 93.94 83 PRO A C 1
ATOM 621 O O . PRO A 1 83 ? -18.614 -8.564 45.294 1.00 93.94 83 PRO A O 1
ATOM 624 N N . PHE A 1 84 ? -17.662 -7.380 46.919 1.00 92.25 84 PHE A N 1
ATOM 625 C CA . PHE A 1 84 ? -18.381 -8.082 47.987 1.00 92.25 84 PHE A CA 1
ATOM 626 C C . PHE A 1 84 ? -19.791 -7.505 48.219 1.00 92.25 84 PHE A C 1
ATOM 628 O O . PHE A 1 84 ? -19.904 -6.347 48.638 1.00 92.25 84 PHE A O 1
ATOM 635 N N . PRO A 1 85 ? -20.856 -8.310 48.026 1.00 89.69 85 PRO A N 1
ATOM 636 C CA . PRO A 1 85 ? -22.230 -7.949 48.371 1.00 89.69 85 PRO A CA 1
ATOM 637 C C . PRO A 1 85 ? -22.367 -7.359 49.783 1.00 89.69 85 PRO A C 1
ATOM 639 O O . PRO A 1 85 ? -21.797 -7.873 50.748 1.00 89.69 85 PRO A O 1
ATOM 642 N N . GLY A 1 86 ? -23.125 -6.267 49.915 1.00 84.25 86 GLY A N 1
ATOM 643 C CA . GLY A 1 86 ? -23.417 -5.627 51.208 1.00 84.25 86 GLY A CA 1
ATOM 644 C C . GLY A 1 86 ? -22.282 -4.795 51.826 1.00 84.25 86 GLY A C 1
ATOM 645 O O . GLY A 1 86 ? -22.458 -4.251 52.917 1.00 84.25 86 GLY A O 1
ATOM 646 N N . GLN A 1 87 ? -21.129 -4.667 51.161 1.00 91.38 87 GLN A N 1
ATOM 647 C CA . GLN A 1 87 ? -20.094 -3.693 51.534 1.00 91.38 87 GLN A CA 1
ATOM 648 C C . GLN A 1 87 ? -20.391 -2.314 50.934 1.00 91.38 87 GLN A C 1
ATOM 650 O O . GLN A 1 87 ? -21.166 -2.190 49.990 1.00 91.38 87 GLN A O 1
ATOM 655 N N . SER A 1 88 ? -19.735 -1.258 51.427 1.00 93.44 88 SER A N 1
ATOM 656 C CA . SER A 1 88 ? -19.848 0.059 50.788 1.00 93.44 88 SER A CA 1
ATOM 657 C C . SER A 1 88 ? -19.374 -0.002 49.333 1.00 93.44 88 SER A C 1
ATOM 659 O O . SER A 1 88 ? -18.397 -0.691 49.017 1.00 93.44 88 SER A O 1
ATOM 661 N N . CYS A 1 89 ? -20.072 0.705 48.450 1.00 96.12 89 CYS A N 1
ATOM 662 C CA . CYS A 1 89 ? -19.720 0.852 47.045 1.00 96.12 89 CYS A CA 1
ATOM 663 C C . CYS A 1 89 ? -19.202 2.271 46.794 1.00 96.12 89 CYS A C 1
ATOM 665 O O . CYS A 1 89 ? -19.750 3.246 47.307 1.00 96.12 89 CYS A O 1
ATOM 667 N N . THR A 1 90 ? -18.118 2.401 46.037 1.00 97.19 90 THR A N 1
ATOM 668 C CA . THR A 1 90 ? -17.670 3.691 45.494 1.00 97.19 90 THR A CA 1
ATOM 669 C C . THR A 1 90 ? -17.784 3.609 43.985 1.00 97.19 90 THR A C 1
ATOM 671 O O . THR A 1 90 ? -17.164 2.723 43.408 1.00 97.19 90 THR A O 1
ATOM 674 N N . ALA A 1 91 ? -18.558 4.492 43.354 1.00 96.94 91 ALA A N 1
ATOM 675 C CA . ALA A 1 91 ? -18.736 4.482 41.903 1.00 96.94 91 ALA A CA 1
ATOM 676 C C . ALA A 1 91 ? -17.381 4.626 41.172 1.00 96.94 91 ALA A C 1
ATOM 678 O O . ALA A 1 91 ? -16.576 5.481 41.566 1.00 96.94 91 ALA A O 1
ATOM 679 N N . PRO A 1 92 ? -17.100 3.819 40.130 1.00 97.62 92 PRO A N 1
ATOM 680 C CA . PRO A 1 92 ? -15.953 4.042 39.252 1.00 97.62 92 PRO A CA 1
ATOM 681 C C . PRO A 1 92 ? -16.008 5.424 38.589 1.00 97.62 92 PRO A C 1
ATOM 683 O O . PRO A 1 92 ? -17.067 5.862 38.148 1.00 97.62 92 PRO A O 1
ATOM 686 N N . SER A 1 93 ? -14.866 6.116 38.510 1.00 97.38 93 SER A N 1
ATOM 687 C CA . SER A 1 93 ? -14.791 7.432 37.858 1.00 97.38 93 SER A CA 1
ATOM 688 C C . SER A 1 93 ? -15.149 7.325 36.376 1.00 97.38 93 SER A C 1
ATOM 690 O O . SER A 1 93 ? -14.697 6.407 35.691 1.00 97.38 93 SER A O 1
ATOM 692 N N . GLY A 1 94 ? -15.976 8.249 35.889 1.00 96.88 94 GLY A N 1
ATOM 693 C CA . GLY A 1 94 ? -16.371 8.340 34.480 1.00 96.88 94 GLY A CA 1
ATOM 694 C C . GLY A 1 94 ? -17.340 7.266 33.977 1.00 96.88 94 GLY A C 1
ATOM 695 O O . GLY A 1 94 ? -17.831 7.409 32.862 1.00 96.88 94 GLY A O 1
ATOM 696 N N . LEU A 1 95 ? -17.646 6.236 34.776 1.00 98.06 95 LEU A N 1
ATOM 697 C CA . LEU A 1 95 ? -18.684 5.259 34.446 1.00 98.06 95 LEU A CA 1
ATOM 698 C C . LEU A 1 95 ? -20.055 5.950 34.409 1.00 98.06 95 LEU A C 1
ATOM 700 O O . LEU A 1 95 ? -20.390 6.713 35.319 1.00 98.06 95 LEU A O 1
ATOM 704 N N . ASP A 1 96 ? -20.852 5.634 33.391 1.00 98.25 96 ASP A N 1
ATOM 705 C CA . ASP A 1 96 ? -22.256 6.032 33.318 1.00 98.25 96 ASP A CA 1
ATOM 706 C C . ASP A 1 96 ? -23.109 4.908 32.723 1.00 98.25 96 ASP A C 1
ATOM 708 O O . ASP A 1 96 ? -23.000 4.576 31.542 1.00 98.25 96 ASP A O 1
ATOM 712 N N . VAL A 1 97 ? -23.971 4.325 33.553 1.00 98.06 97 VAL A N 1
ATOM 713 C CA . VAL A 1 97 ? -24.981 3.341 33.141 1.00 98.06 97 VAL A CA 1
ATOM 714 C C . VAL A 1 97 ? -26.416 3.864 33.287 1.00 98.06 97 VAL A C 1
ATOM 716 O O . VAL A 1 97 ? -27.363 3.095 33.188 1.00 98.06 97 VAL A O 1
ATOM 719 N N . SER A 1 98 ? -26.612 5.176 33.462 1.00 97.50 98 SER A N 1
ATOM 720 C CA . SER A 1 98 ? -27.943 5.762 33.699 1.00 97.50 98 SER A CA 1
ATOM 721 C C . SER A 1 98 ? -28.872 5.734 32.478 1.00 97.50 98 SER A C 1
ATOM 723 O O . SER A 1 98 ? -30.086 5.850 32.621 1.00 97.50 98 SER A O 1
ATOM 725 N N . ASN A 1 99 ? -28.310 5.580 31.275 1.00 95.06 99 ASN A N 1
ATOM 726 C CA . ASN A 1 99 ? -29.036 5.583 29.999 1.00 95.06 99 ASN A CA 1
ATOM 727 C C . ASN A 1 99 ? -28.906 4.253 29.240 1.00 95.06 99 ASN A C 1
ATOM 729 O O . ASN A 1 99 ? -29.023 4.229 28.011 1.00 95.06 99 ASN A O 1
ATOM 733 N N . VAL A 1 100 ? -28.625 3.156 29.949 1.00 97.56 100 VAL A N 1
ATOM 734 C CA . VAL A 1 100 ? -28.514 1.839 29.315 1.00 97.56 100 VAL A CA 1
ATOM 735 C C . VAL A 1 100 ? -29.832 1.400 28.685 1.00 97.56 100 VAL A C 1
ATOM 737 O O . VAL A 1 100 ? -30.924 1.746 29.142 1.00 97.56 100 VAL A O 1
ATOM 740 N N . THR A 1 101 ? -29.728 0.598 27.634 1.00 97.94 101 THR A N 1
ATOM 741 C CA . THR A 1 101 ? -30.863 -0.103 27.026 1.00 97.94 101 THR A CA 1
ATOM 742 C C . THR A 1 101 ? -30.765 -1.585 27.343 1.00 97.94 101 THR A C 1
ATOM 744 O O . THR A 1 101 ? -29.665 -2.117 27.405 1.00 97.94 101 THR A O 1
ATOM 747 N N . LEU A 1 102 ? -31.895 -2.263 27.553 1.00 98.06 102 LEU A N 1
ATOM 748 C CA . LEU A 1 102 ? -31.925 -3.724 27.624 1.00 98.06 102 LEU A CA 1
ATOM 749 C C . LEU A 1 102 ? -32.188 -4.269 26.217 1.00 98.06 102 LEU A C 1
ATOM 751 O O . LEU A 1 102 ? -33.330 -4.272 25.753 1.00 98.06 102 LEU A O 1
ATOM 755 N N . ASP A 1 103 ? -31.126 -4.690 25.538 1.00 97.56 103 ASP A N 1
ATOM 756 C CA . ASP A 1 103 ? -31.160 -5.057 24.121 1.00 97.56 103 ASP A CA 1
ATOM 757 C C . ASP A 1 103 ? -31.589 -6.519 23.927 1.00 97.56 103 ASP A C 1
ATOM 759 O O . ASP A 1 103 ? -32.318 -6.839 22.983 1.00 97.56 103 ASP A O 1
ATOM 763 N N . ALA A 1 104 ? -31.194 -7.405 24.848 1.00 97.12 104 ALA A N 1
ATOM 764 C CA . ALA A 1 104 ? -31.635 -8.796 24.878 1.00 97.12 104 ALA A CA 1
ATOM 765 C C . ALA A 1 104 ? -31.704 -9.358 26.305 1.00 97.12 104 ALA A C 1
ATOM 767 O O . ALA A 1 104 ? -31.004 -8.917 27.213 1.00 97.12 104 ALA A O 1
ATOM 768 N N . GLN A 1 105 ? -32.557 -10.368 26.494 1.00 97.62 105 GLN A N 1
ATOM 769 C CA . GLN A 1 105 ? -32.685 -11.102 27.752 1.00 97.62 105 GLN A CA 1
ATOM 770 C C . GLN A 1 105 ? -33.071 -12.567 27.497 1.00 97.62 105 GLN A C 1
ATOM 772 O O . GLN A 1 105 ? -33.735 -12.882 26.504 1.00 97.62 105 GLN A O 1
ATOM 777 N N . SER A 1 106 ? -32.668 -13.461 28.397 1.00 95.75 106 SER A N 1
ATOM 778 C CA . SER A 1 106 ? -33.107 -14.861 28.431 1.00 95.75 106 SER A CA 1
ATOM 779 C C . SER A 1 106 ? -32.994 -15.393 29.852 1.00 95.75 106 SER A C 1
ATOM 781 O O . SER A 1 106 ? -31.923 -15.325 30.439 1.00 95.75 106 SER A O 1
ATOM 783 N N . HIS A 1 107 ? -34.072 -15.939 30.419 1.00 91.00 107 HIS A N 1
ATOM 784 C CA . HIS A 1 107 ? -34.078 -16.360 31.832 1.00 91.00 107 HIS A CA 1
ATOM 785 C C . HIS A 1 107 ? -35.011 -17.538 32.148 1.00 91.00 107 HIS A C 1
ATOM 787 O O . HIS A 1 107 ? -35.456 -17.724 33.277 1.00 91.00 107 HIS A O 1
ATOM 793 N N . GLY A 1 108 ? -35.296 -18.372 31.143 1.00 81.94 108 GLY A N 1
ATOM 794 C CA . GLY A 1 108 ? -36.099 -19.591 31.308 1.00 81.94 108 GLY A CA 1
ATOM 795 C C . GLY A 1 108 ? -37.616 -19.370 31.391 1.00 81.94 108 GLY A C 1
ATOM 796 O O . GLY A 1 108 ? -38.350 -20.350 31.507 1.00 81.94 108 GLY A O 1
ATOM 797 N N . GLY A 1 109 ? -38.0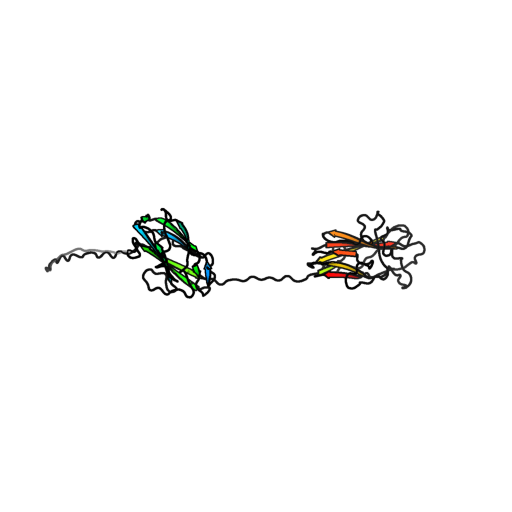81 -18.118 31.289 1.00 81.38 109 GLY A N 1
ATOM 798 C CA . GLY A 1 109 ? -39.493 -17.720 31.269 1.00 81.38 109 GLY A CA 1
ATOM 799 C C . GLY A 1 109 ? -39.848 -16.787 30.103 1.00 81.38 109 GLY A C 1
ATOM 800 O O . GLY A 1 109 ? -39.212 -16.812 29.047 1.00 81.38 109 GLY A O 1
ATOM 801 N N . THR A 1 110 ? -40.893 -15.973 30.283 1.00 85.81 110 THR A N 1
ATOM 802 C CA . THR A 1 110 ? -41.267 -14.925 29.316 1.00 85.81 110 THR A CA 1
ATOM 803 C C . THR A 1 110 ? -40.294 -13.761 29.441 1.00 85.81 110 THR A C 1
ATOM 805 O O . THR A 1 110 ? -40.116 -13.264 30.534 1.00 85.81 110 THR A O 1
ATOM 808 N N . ASN A 1 111 ? -39.691 -13.290 28.351 1.00 91.00 111 ASN A N 1
ATOM 809 C CA . ASN A 1 111 ? -38.765 -12.150 28.372 1.00 91.00 111 ASN A CA 1
ATOM 810 C C . ASN A 1 111 ? -39.481 -10.823 28.696 1.00 91.00 111 ASN A C 1
ATOM 812 O O . ASN A 1 111 ? -39.885 -10.104 27.782 1.00 91.00 111 ASN A O 1
ATOM 816 N N . ASP A 1 112 ? -39.663 -10.529 29.981 1.00 94.75 112 ASP A N 1
ATOM 817 C CA . ASP A 1 112 ? -40.528 -9.465 30.496 1.00 94.75 112 ASP A CA 1
ATOM 818 C C . ASP A 1 112 ? -39.841 -8.480 31.455 1.00 94.75 112 ASP A C 1
ATOM 820 O O . ASP A 1 112 ? -40.510 -7.577 31.957 1.00 94.75 112 ASP A O 1
ATOM 824 N N . PHE A 1 113 ? -38.526 -8.597 31.671 1.00 97.31 113 PHE A N 1
ATOM 825 C CA . PHE A 1 113 ? -37.780 -7.569 32.394 1.00 97.31 113 PHE A CA 1
ATOM 826 C C . PHE A 1 113 ? -37.745 -6.265 31.602 1.00 97.31 113 PHE A C 1
ATOM 828 O O . PHE A 1 113 ? -37.544 -6.263 30.382 1.00 97.31 113 PHE A O 1
ATOM 835 N N . THR A 1 114 ? -37.871 -5.156 32.319 1.00 97.62 114 THR A N 1
ATOM 836 C CA . THR A 1 114 ? -37.703 -3.797 31.807 1.00 97.62 114 THR A CA 1
ATOM 837 C C . THR A 1 114 ? -36.741 -3.017 32.690 1.00 97.62 114 THR A C 1
ATOM 839 O O . THR A 1 114 ? -36.641 -3.294 33.880 1.00 97.62 114 THR A O 1
ATOM 842 N N . ILE A 1 115 ? -36.036 -2.039 32.116 1.00 98.25 115 ILE A N 1
ATOM 843 C CA . ILE A 1 115 ? -35.214 -1.102 32.893 1.00 98.25 115 ILE A CA 1
ATOM 844 C C . ILE A 1 115 ? -36.123 -0.309 33.834 1.00 98.25 115 ILE A C 1
ATOM 846 O O . ILE A 1 115 ? -37.042 0.372 33.369 1.00 98.25 115 ILE A O 1
ATOM 850 N N . ASP A 1 116 ? -35.818 -0.343 35.127 1.00 97.50 116 ASP A N 1
ATOM 851 C CA . ASP A 1 116 ? -36.369 0.606 36.082 1.00 97.50 116 ASP A CA 1
ATOM 852 C C . ASP A 1 116 ? -35.583 1.916 35.965 1.00 97.50 116 ASP A C 1
ATOM 854 O O . ASP A 1 116 ? -34.502 2.096 36.535 1.00 97.50 116 ASP A O 1
ATOM 858 N N . GLY A 1 117 ? -36.132 2.849 35.189 1.00 93.31 117 GLY A N 1
ATOM 859 C CA . GLY A 1 117 ? -35.524 4.161 34.968 1.00 93.31 117 GLY A CA 1
ATOM 860 C C . GLY A 1 117 ? -35.540 5.083 36.193 1.00 93.31 117 GLY A C 1
ATOM 861 O O . GLY A 1 117 ? -34.942 6.155 36.136 1.00 93.31 117 GLY A O 1
ATOM 862 N N . THR A 1 118 ? -36.232 4.714 37.277 1.00 95.12 118 THR A N 1
ATOM 863 C CA . THR A 1 118 ? -36.248 5.488 38.527 1.00 95.12 118 THR A CA 1
ATOM 864 C C . THR A 1 118 ? -35.049 5.137 39.398 1.00 95.12 118 THR A C 1
ATOM 866 O O . THR A 1 118 ? -34.431 6.040 39.966 1.00 95.12 118 THR A O 1
ATOM 869 N N . ASN A 1 119 ? -34.724 3.844 39.491 1.00 95.44 119 ASN A N 1
ATOM 870 C CA . ASN A 1 119 ? -33.657 3.335 40.356 1.00 95.44 119 ASN A CA 1
ATOM 871 C C . ASN A 1 119 ? -32.337 3.065 39.614 1.00 95.44 119 ASN A C 1
ATOM 873 O O . ASN A 1 119 ? -31.288 2.973 40.247 1.00 95.44 119 ASN A O 1
ATOM 877 N N . THR A 1 120 ? -32.345 3.012 38.279 1.00 97.88 120 THR A N 1
ATOM 878 C CA . THR A 1 120 ? -31.115 2.992 37.474 1.00 97.88 120 THR A CA 1
ATOM 879 C C . THR A 1 120 ? -30.381 4.335 37.584 1.00 97.88 120 THR A C 1
ATOM 881 O O . THR A 1 120 ? -30.943 5.400 37.321 1.00 97.88 120 THR A O 1
ATOM 884 N N . THR A 1 121 ? -29.106 4.301 37.974 1.00 97.81 121 THR A N 1
ATOM 885 C CA . THR A 1 121 ? -28.252 5.482 38.190 1.00 97.81 121 THR A CA 1
ATOM 886 C C . THR A 1 121 ? -26.957 5.393 37.378 1.00 97.81 121 THR A C 1
ATOM 888 O O . THR A 1 121 ? -26.766 4.495 36.567 1.00 97.81 121 THR A O 1
ATOM 891 N N . THR A 1 122 ? -26.018 6.322 37.579 1.00 97.44 122 THR A N 1
ATOM 892 C CA . THR A 1 122 ? -24.727 6.330 36.868 1.00 97.44 122 THR A CA 1
ATOM 893 C C . THR A 1 122 ? -23.856 5.103 37.145 1.00 97.44 122 THR A C 1
ATOM 895 O O . THR A 1 122 ? -22.986 4.795 36.338 1.00 97.44 122 THR A O 1
ATOM 898 N N . ASN A 1 123 ? -24.056 4.397 38.263 1.00 97.75 123 ASN A N 1
ATOM 899 C CA . ASN A 1 123 ? -23.271 3.214 38.633 1.00 97.75 123 ASN A CA 1
ATOM 900 C C . ASN A 1 123 ? -24.139 2.018 39.039 1.00 97.75 123 ASN A C 1
ATOM 902 O O . ASN A 1 123 ? -23.656 1.112 39.716 1.00 97.75 123 ASN A O 1
ATOM 906 N N . GLU A 1 124 ? -25.408 2.013 38.648 1.00 97.75 124 GLU A N 1
ATOM 907 C CA . GLU A 1 124 ? -26.350 0.969 39.019 1.00 97.75 124 GLU A CA 1
ATOM 908 C C . GLU A 1 124 ? -27.367 0.764 37.906 1.00 97.75 124 GLU A C 1
ATOM 910 O O . GLU A 1 124 ? -28.025 1.718 37.505 1.00 97.75 124 GLU A O 1
ATOM 915 N N . ILE A 1 125 ? -27.492 -0.468 37.418 1.00 98.44 125 ILE A N 1
ATOM 916 C CA . ILE A 1 125 ? -28.573 -0.860 36.510 1.00 98.44 125 ILE A CA 1
ATOM 917 C C . ILE A 1 125 ? -29.588 -1.643 37.329 1.00 98.44 125 ILE A C 1
ATOM 919 O O . ILE A 1 125 ? -29.211 -2.603 38.003 1.00 98.44 125 ILE A O 1
ATOM 923 N N . VAL A 1 126 ? -30.858 -1.262 37.242 1.00 98.38 126 VAL A N 1
ATOM 924 C CA . VAL A 1 126 ? -31.962 -1.984 37.876 1.00 98.38 126 VAL A CA 1
ATOM 925 C C . VAL A 1 126 ? -32.937 -2.412 36.790 1.00 98.38 126 VAL A C 1
ATOM 927 O O . VAL A 1 126 ? -33.373 -1.600 35.972 1.00 98.38 126 VAL A O 1
ATOM 930 N N . ILE A 1 127 ? -33.251 -3.704 36.755 1.00 98.25 127 ILE A N 1
ATOM 931 C CA . ILE A 1 127 ? -34.322 -4.247 35.920 1.00 98.25 127 ILE A CA 1
ATOM 932 C C . ILE A 1 127 ? -35.390 -4.872 36.800 1.00 98.25 127 ILE A C 1
ATOM 934 O O . ILE A 1 127 ? -35.084 -5.603 37.738 1.00 98.25 127 ILE A O 1
ATOM 938 N N . GLU A 1 128 ? -36.641 -4.631 36.445 1.00 97.25 128 GLU A N 1
ATOM 939 C CA . GLU A 1 128 ? -37.808 -5.109 37.173 1.00 97.25 128 GLU A CA 1
ATOM 940 C C . GLU A 1 128 ? -38.751 -5.887 36.254 1.00 97.25 128 GLU A C 1
ATOM 942 O O . GLU A 1 128 ? -38.747 -5.724 35.030 1.00 97.25 128 GLU A O 1
ATOM 947 N N . ARG A 1 129 ? -39.569 -6.743 36.860 1.00 95.75 129 ARG A N 1
ATOM 948 C CA . ARG A 1 129 ? -40.683 -7.447 36.227 1.00 95.75 129 ARG A CA 1
ATOM 949 C C . ARG A 1 129 ? -41.748 -7.808 37.259 1.00 95.75 129 ARG A C 1
ATOM 951 O O . ARG A 1 129 ? -41.566 -7.663 38.465 1.00 95.75 129 ARG A O 1
ATOM 958 N N . THR A 1 130 ? -42.857 -8.384 36.795 1.00 94.62 130 THR A N 1
ATOM 959 C CA . THR A 1 130 ? -43.808 -9.020 37.719 1.00 94.62 130 THR A CA 1
ATOM 960 C C . THR A 1 130 ? -43.163 -10.251 38.362 1.00 94.62 130 THR A C 1
ATOM 962 O O . THR A 1 130 ? -42.621 -11.096 37.658 1.00 94.62 130 THR A O 1
ATOM 965 N N . ALA A 1 131 ? -43.245 -10.367 39.691 1.00 94.00 131 ALA A N 1
ATOM 966 C CA . ALA A 1 131 ? -42.636 -11.463 40.443 1.00 94.00 131 ALA A CA 1
ATOM 967 C C . ALA A 1 131 ? -43.042 -12.848 39.896 1.00 94.00 131 ALA A C 1
ATOM 969 O O . ALA A 1 131 ? -44.206 -13.248 39.973 1.00 94.00 131 ALA A O 1
ATOM 970 N N . GLU A 1 132 ? -42.063 -13.598 39.386 1.00 94.00 132 GLU A N 1
ATOM 971 C CA . GLU A 1 132 ? -42.236 -14.956 38.860 1.00 94.00 132 GLU A CA 1
ATOM 972 C C . GLU A 1 132 ? -41.054 -15.839 39.275 1.00 94.00 132 GLU A C 1
ATOM 974 O O . GLU A 1 132 ? -39.917 -15.370 39.378 1.00 94.00 132 GLU A O 1
ATOM 979 N N . SER A 1 133 ? -41.318 -17.124 39.532 1.00 93.19 133 SER A N 1
ATOM 980 C CA . SER A 1 133 ? -40.296 -18.079 39.962 1.00 93.19 133 SER A CA 1
ATOM 981 C C . SER A 1 133 ? -39.278 -18.381 38.866 1.00 93.19 133 SER A C 1
ATOM 983 O O . SER A 1 133 ? -39.672 -18.791 37.773 1.00 93.19 133 SER A O 1
ATOM 985 N N . ILE A 1 134 ? -37.987 -18.309 39.189 1.00 94.88 134 ILE A N 1
ATOM 986 C CA . ILE A 1 134 ? -36.919 -18.899 38.369 1.00 94.88 134 ILE A CA 1
ATOM 987 C C . ILE A 1 134 ? -36.353 -20.102 39.122 1.00 94.88 134 ILE A C 1
ATOM 989 O O . ILE A 1 134 ? -36.115 -20.043 40.324 1.00 94.88 134 ILE A O 1
ATOM 993 N N . SER A 1 135 ? -36.175 -21.230 38.431 1.00 94.88 135 SER A N 1
ATOM 994 C CA . SER A 1 135 ? -35.635 -22.442 39.058 1.00 94.88 135 SER A CA 1
ATOM 995 C C . SER A 1 135 ? -34.121 -22.339 39.239 1.00 94.88 135 SER A C 1
ATOM 997 O O . SER A 1 135 ? -33.415 -21.879 38.340 1.00 94.88 135 SER A O 1
ATOM 999 N N . SER A 1 136 ? -33.612 -22.851 40.357 1.00 95.12 136 SER A N 1
ATOM 1000 C CA . SER A 1 136 ? -32.172 -23.013 40.588 1.00 95.12 136 SER A CA 1
ATOM 1001 C C . SER A 1 136 ? -31.518 -23.813 39.457 1.00 95.12 136 SER A C 1
ATOM 1003 O O . SER A 1 136 ? -32.091 -24.805 38.995 1.00 95.12 136 SER A O 1
ATOM 1005 N N . GLY A 1 137 ? -30.317 -23.418 39.042 1.00 93.81 137 GLY A N 1
ATOM 1006 C CA . GLY A 1 137 ? -29.600 -24.004 37.908 1.00 93.81 137 GLY A CA 1
ATOM 1007 C C . GLY A 1 137 ? -29.981 -23.410 36.546 1.00 93.81 137 GLY A C 1
ATOM 1008 O O . GLY A 1 137 ? -29.422 -23.822 35.532 1.00 93.81 137 GLY A O 1
ATOM 1009 N N . THR A 1 138 ? -30.909 -22.448 36.496 1.00 96.31 138 THR A N 1
ATOM 1010 C CA . THR A 1 138 ? -31.216 -21.707 35.263 1.00 96.31 138 THR A CA 1
ATOM 1011 C C . THR A 1 138 ? -30.143 -20.653 35.019 1.00 96.31 138 THR A C 1
ATOM 1013 O O . THR A 1 138 ? -29.962 -19.759 35.845 1.00 96.31 138 THR A O 1
ATOM 1016 N N . THR A 1 139 ? -29.456 -20.729 33.879 1.00 96.75 139 THR A N 1
ATOM 1017 C CA . THR A 1 139 ? -28.595 -19.641 33.400 1.00 96.75 139 THR A CA 1
ATOM 1018 C C . THR A 1 139 ? -29.453 -18.536 32.800 1.00 96.75 139 THR A C 1
ATOM 1020 O O . THR A 1 139 ? -30.286 -18.792 31.927 1.00 96.75 139 THR A O 1
ATOM 1023 N N . VAL A 1 140 ? -29.236 -17.312 33.268 1.00 97.31 140 VAL A N 1
ATOM 1024 C CA . VAL A 1 140 ? -29.899 -16.103 32.788 1.00 97.31 140 VAL A CA 1
ATOM 1025 C C . VAL A 1 140 ? -28.886 -15.190 32.105 1.00 97.31 140 VAL A C 1
ATOM 1027 O O . VAL A 1 140 ? -27.726 -15.138 32.518 1.00 97.31 140 VAL A O 1
ATOM 1030 N N . THR A 1 141 ? -29.317 -14.476 31.067 1.00 97.94 141 THR A N 1
ATOM 1031 C CA . THR A 1 141 ? -28.490 -13.526 30.319 1.00 97.94 141 THR A CA 1
ATOM 1032 C C . THR A 1 141 ? -29.208 -12.200 30.115 1.00 97.94 141 THR A C 1
ATOM 1034 O O . THR A 1 141 ? -30.419 -12.185 29.878 1.00 97.94 141 THR A O 1
ATOM 1037 N N . PHE A 1 142 ? -28.449 -11.106 30.161 1.00 98.25 142 PHE A N 1
ATOM 1038 C CA . PHE A 1 142 ? -28.929 -9.746 29.920 1.00 98.25 142 PHE A CA 1
ATOM 1039 C C . PHE A 1 142 ? -27.870 -8.964 29.149 1.00 98.25 142 PHE A C 1
ATOM 1041 O O . PHE A 1 142 ? -26.758 -8.788 29.648 1.00 98.25 142 PHE A O 1
ATOM 1048 N N . ASP A 1 143 ? -28.226 -8.491 27.960 1.00 98.31 143 ASP A N 1
ATOM 1049 C CA . ASP A 1 143 ? -27.345 -7.685 27.119 1.00 98.31 143 ASP A CA 1
ATOM 1050 C C . ASP A 1 143 ? -27.777 -6.226 27.237 1.00 98.31 143 ASP A C 1
ATOM 1052 O O . ASP A 1 143 ? -28.895 -5.872 26.843 1.00 98.31 143 ASP A O 1
ATOM 1056 N N . PHE A 1 144 ? -26.910 -5.393 27.815 1.00 98.50 144 PHE A N 1
ATOM 1057 C CA . PHE A 1 144 ? -27.169 -3.966 27.959 1.00 98.50 144 PHE A CA 1
ATOM 1058 C C . PHE A 1 144 ? -26.383 -3.157 26.939 1.00 98.50 144 PHE A C 1
ATOM 1060 O O . PHE A 1 144 ? -25.161 -3.258 26.896 1.00 98.50 144 PHE A O 1
ATOM 1067 N N . GLY A 1 145 ? -27.062 -2.301 26.184 1.00 98.06 145 GLY A N 1
ATOM 1068 C CA . GLY A 1 145 ? -26.442 -1.300 25.322 1.00 98.06 145 GLY A CA 1
ATOM 1069 C C . GLY A 1 145 ? -26.232 0.034 26.040 1.00 98.06 145 GLY A C 1
ATOM 1070 O O . GLY A 1 145 ? -26.740 0.264 27.136 1.00 98.06 145 GLY A O 1
ATOM 1071 N N . ASN A 1 146 ? -25.516 0.953 25.388 1.00 97.50 146 ASN A N 1
ATOM 1072 C CA . ASN A 1 146 ? -25.331 2.349 25.819 1.00 97.50 146 ASN A CA 1
ATOM 1073 C C . ASN A 1 146 ? -24.682 2.560 27.202 1.00 97.50 146 ASN A C 1
ATOM 1075 O O . ASN A 1 146 ? -24.807 3.644 27.772 1.00 97.50 146 ASN A O 1
ATOM 1079 N N . ALA A 1 147 ? -23.949 1.580 27.730 1.00 97.81 147 ALA A N 1
ATOM 1080 C CA . ALA A 1 147 ? -23.166 1.763 28.947 1.00 97.81 147 ALA A CA 1
ATOM 1081 C C . ALA A 1 147 ? -21.849 2.490 28.640 1.00 97.81 147 ALA A C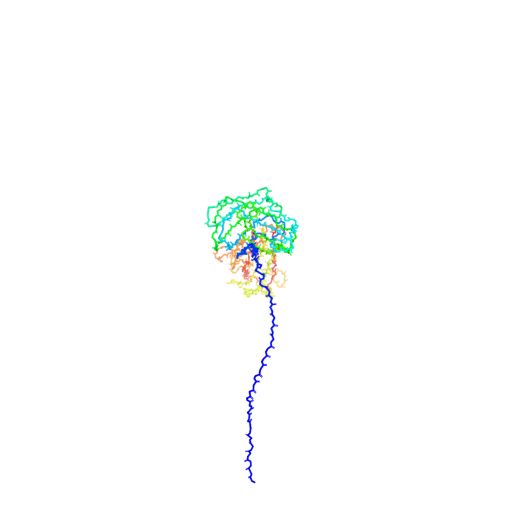 1
ATOM 1083 O O . ALA A 1 147 ? -21.194 2.184 27.647 1.00 97.81 147 ALA A O 1
ATOM 1084 N N . VAL A 1 148 ? -21.434 3.438 29.478 1.00 98.25 148 VAL A N 1
ATOM 1085 C CA . VAL A 1 148 ? -20.136 4.121 29.361 1.00 98.25 148 VAL A CA 1
ATOM 1086 C C . VAL A 1 148 ? -19.149 3.500 30.343 1.00 98.25 148 VAL A C 1
ATOM 1088 O O . VAL A 1 148 ? -19.385 3.528 31.550 1.00 98.25 148 VAL A O 1
ATOM 1091 N N . ASN A 1 149 ? -18.037 2.964 29.834 1.00 97.31 149 ASN A N 1
ATOM 1092 C CA . ASN A 1 149 ? -16.939 2.433 30.647 1.00 97.31 149 ASN A CA 1
ATOM 1093 C C . ASN A 1 149 ? -16.289 3.510 31.538 1.00 97.31 149 ASN A C 1
ATOM 1095 O O . ASN A 1 149 ? -16.284 4.684 31.167 1.00 97.31 149 ASN A O 1
ATOM 1099 N N . PRO A 1 150 ? -15.621 3.119 32.644 1.00 97.25 150 PRO A N 1
ATOM 1100 C CA . PRO A 1 150 ? -14.798 4.034 33.434 1.00 97.25 150 PRO A CA 1
ATOM 1101 C C . PRO A 1 150 ? -13.761 4.805 32.599 1.00 97.25 150 PRO A C 1
ATOM 1103 O O . PRO A 1 150 ? -13.292 4.330 31.562 1.00 97.25 150 PRO A O 1
ATOM 1106 N N . ASP A 1 151 ? -13.367 5.987 33.073 1.00 95.94 151 ASP A N 1
ATOM 1107 C CA . ASP A 1 151 ? -12.521 6.934 32.325 1.00 95.94 151 ASP A CA 1
ATOM 1108 C C . ASP A 1 151 ? -11.026 6.583 32.275 1.00 95.94 151 ASP A C 1
ATOM 1110 O O . ASP A 1 151 ? -10.290 7.086 31.423 1.00 95.94 151 ASP A O 1
ATOM 1114 N N . SER A 1 152 ? -10.576 5.709 33.168 1.00 94.00 152 SER A N 1
ATOM 1115 C CA . SER A 1 152 ? -9.171 5.355 33.327 1.00 94.00 152 SER A CA 1
ATOM 1116 C C . SER A 1 152 ? -8.893 4.022 32.633 1.00 94.00 152 SER A C 1
ATOM 1118 O O . SER A 1 152 ? -9.583 3.051 32.941 1.00 94.00 152 SER A O 1
ATOM 1120 N N . PRO A 1 153 ? -7.911 3.919 31.716 1.00 92.56 153 PRO A N 1
ATOM 1121 C CA . PRO A 1 153 ? -7.521 2.643 31.117 1.00 92.56 153 PRO A CA 1
ATOM 1122 C C . PRO A 1 153 ? -6.775 1.758 32.125 1.00 92.56 153 PRO A C 1
ATOM 1124 O O . PRO A 1 153 ? -6.282 2.238 33.150 1.00 92.56 153 PRO A O 1
ATOM 1127 N N . ASN A 1 154 ? -6.677 0.457 31.831 1.00 91.25 154 ASN A N 1
ATOM 1128 C CA . ASN A 1 154 ? -5.980 -0.545 32.657 1.00 91.25 154 ASN A CA 1
ATOM 1129 C C . ASN A 1 154 ? -6.417 -0.533 34.131 1.00 91.25 154 ASN A C 1
ATOM 1131 O O . ASN A 1 154 ? -5.600 -0.748 35.029 1.00 91.25 154 ASN A O 1
ATOM 1135 N N . SER A 1 155 ? -7.686 -0.211 34.378 1.00 91.56 155 SER A N 1
ATOM 1136 C CA . SER A 1 155 ? -8.214 -0.006 35.721 1.00 91.56 155 SER A CA 1
ATOM 1137 C C . SER A 1 155 ? -9.270 -1.049 36.034 1.00 91.56 155 SER A C 1
ATOM 1139 O O . SER A 1 155 ? -10.243 -1.189 35.293 1.00 91.56 155 SER A O 1
ATOM 1141 N N . GLU A 1 156 ? -9.071 -1.760 37.145 1.00 94.50 156 GLU A N 1
ATOM 1142 C CA . GLU A 1 156 ? -10.027 -2.740 37.652 1.00 94.50 156 GLU A CA 1
ATOM 1143 C C . GLU A 1 156 ? -11.270 -2.047 38.232 1.00 94.50 156 GLU A C 1
ATOM 1145 O O . GLU A 1 156 ? -11.175 -1.037 38.932 1.00 94.50 156 GLU A O 1
ATOM 1150 N N . PHE A 1 157 ? -12.442 -2.609 37.959 1.00 95.75 157 PHE A N 1
ATOM 1151 C CA . PHE A 1 157 ? -13.710 -2.265 38.586 1.00 95.75 157 PHE A CA 1
ATOM 1152 C C . PHE A 1 157 ? -14.536 -3.535 38.798 1.00 95.75 157 PHE A C 1
ATOM 1154 O O . PHE A 1 157 ? -14.260 -4.594 38.235 1.00 95.75 157 PHE A O 1
ATOM 1161 N N . PHE A 1 158 ? -15.558 -3.442 39.634 1.00 97.19 158 PHE A N 1
ATOM 1162 C CA . PHE A 1 158 ? -16.352 -4.574 40.081 1.00 97.19 158 PHE A CA 1
ATOM 1163 C C . PHE A 1 158 ? -17.825 -4.354 39.772 1.00 97.19 158 PHE A C 1
ATOM 1165 O O . PHE A 1 158 ? -18.291 -3.217 39.762 1.00 97.19 158 PHE A O 1
ATOM 1172 N N . VAL A 1 159 ? -18.560 -5.447 39.583 1.00 97.44 159 VAL A N 1
ATOM 1173 C CA . VAL A 1 159 ? -20.026 -5.434 39.537 1.00 97.44 159 VAL A CA 1
ATOM 1174 C C . VAL A 1 159 ? -20.550 -6.400 40.578 1.00 97.44 159 VAL A C 1
ATOM 1176 O O . VAL A 1 159 ? -20.089 -7.540 40.666 1.00 97.44 159 VAL A O 1
ATOM 1179 N N . ARG A 1 160 ? -21.512 -5.948 41.373 1.00 96.62 160 ARG A N 1
ATOM 1180 C CA . ARG A 1 160 ? -22.254 -6.773 42.317 1.00 96.62 160 ARG A CA 1
ATOM 1181 C C . ARG A 1 160 ? -23.637 -7.028 41.749 1.00 96.62 160 ARG A C 1
ATOM 1183 O O . ARG A 1 160 ? -24.299 -6.111 41.279 1.00 96.62 160 ARG A O 1
ATOM 1190 N N . LEU A 1 161 ? -24.030 -8.287 41.781 1.00 96.94 161 LEU A N 1
ATOM 1191 C CA . LEU A 1 161 ? -25.303 -8.770 41.282 1.00 96.94 161 LEU A CA 1
ATOM 1192 C C . LEU A 1 161 ? -26.189 -9.087 42.478 1.00 96.94 161 LEU A C 1
ATOM 1194 O O . LEU A 1 161 ? -25.734 -9.756 43.409 1.00 96.94 161 LEU A O 1
ATOM 1198 N N . TYR A 1 162 ? -27.440 -8.653 42.431 1.00 96.75 162 TYR A N 1
ATOM 1199 C CA . TYR A 1 162 ? -28.453 -9.019 43.411 1.00 96.75 162 TYR A CA 1
ATOM 1200 C C . TYR A 1 162 ? -29.735 -9.414 42.691 1.00 96.75 162 TYR A C 1
ATOM 1202 O O . TYR A 1 162 ? -30.106 -8.786 41.704 1.00 96.75 162 TYR A O 1
ATOM 1210 N N . THR A 1 163 ? -30.411 -10.439 43.198 1.00 96.75 163 THR A N 1
ATOM 1211 C CA . THR A 1 163 ? -31.784 -10.769 42.805 1.00 96.75 163 THR A CA 1
ATOM 1212 C C . THR A 1 163 ? -32.701 -10.565 44.004 1.00 96.75 163 THR A C 1
ATOM 1214 O O . THR A 1 163 ? -32.328 -10.895 45.135 1.00 96.75 163 THR A O 1
ATOM 1217 N N . TYR A 1 164 ? -33.894 -10.028 43.768 1.00 96.75 164 TYR A N 1
ATOM 1218 C CA . TYR A 1 164 ? -34.895 -9.782 44.803 1.00 96.75 164 TYR A CA 1
ATOM 1219 C C . TYR A 1 164 ? -36.213 -10.465 44.449 1.00 96.75 164 TYR A C 1
ATOM 1221 O O . TYR A 1 164 ? -36.603 -10.518 43.281 1.00 96.75 164 TYR A O 1
ATOM 1229 N N . SER A 1 165 ? -36.907 -10.990 45.461 1.00 95.94 165 SER A N 1
ATOM 1230 C CA . SER A 1 165 ? -38.243 -11.583 45.305 1.00 95.94 165 SER A CA 1
ATOM 1231 C C . SER A 1 165 ? -39.372 -10.558 45.303 1.00 95.94 165 SER A C 1
ATOM 1233 O O . SER A 1 165 ? -40.518 -10.891 44.998 1.00 95.94 165 SER A O 1
ATOM 1235 N N . ASP A 1 166 ? -39.040 -9.309 45.602 1.00 93.38 166 ASP A N 1
ATOM 1236 C CA . ASP A 1 166 ? -39.907 -8.143 45.564 1.00 93.38 166 ASP A CA 1
ATOM 1237 C C . ASP A 1 166 ? -39.136 -6.935 44.990 1.00 93.38 166 ASP A C 1
ATOM 1239 O O . ASP A 1 166 ? -38.076 -7.100 44.385 1.00 93.38 166 ASP A O 1
ATOM 1243 N N . ASP A 1 167 ? -39.709 -5.746 45.152 1.00 90.50 167 ASP A N 1
ATOM 1244 C CA . ASP A 1 167 ? -39.210 -4.440 44.700 1.00 90.50 167 ASP A CA 1
ATOM 1245 C C . ASP A 1 167 ? -38.000 -3.978 45.543 1.00 90.50 167 ASP A C 1
ATOM 1247 O O . ASP A 1 167 ? -38.114 -3.112 46.416 1.00 90.50 167 ASP A O 1
ATOM 1251 N N . GLY A 1 168 ? -36.866 -4.668 45.381 1.00 89.06 168 GLY A N 1
ATOM 1252 C CA . GLY A 1 168 ? -35.565 -4.291 45.943 1.00 89.06 168 GLY A CA 1
ATOM 1253 C C . GLY A 1 168 ? -35.379 -4.523 47.451 1.00 89.06 168 GLY A C 1
ATOM 1254 O O . GLY A 1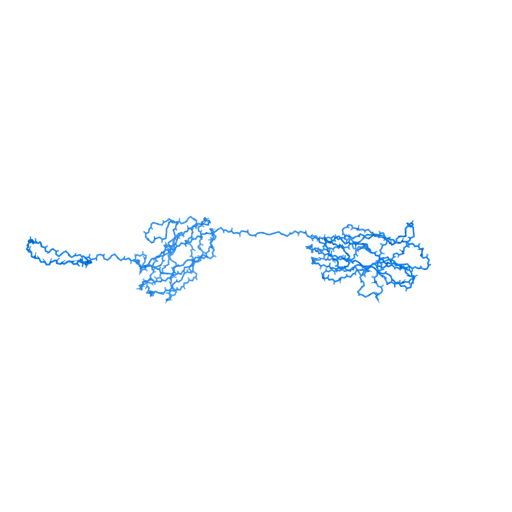 168 ? -34.410 -4.034 48.040 1.00 89.06 168 GLY A O 1
ATOM 1255 N N . VAL A 1 169 ? -36.277 -5.254 48.129 1.00 90.19 169 VAL A N 1
ATOM 1256 C CA . VAL A 1 169 ? -36.250 -5.416 49.598 1.00 90.19 169 VAL A CA 1
ATOM 1257 C C . VAL A 1 169 ? -35.744 -6.797 50.022 1.00 90.19 169 VAL A C 1
ATOM 1259 O O . VAL A 1 169 ? -34.795 -6.913 50.806 1.00 90.19 169 VAL A O 1
ATOM 1262 N N . THR A 1 170 ? -36.370 -7.863 49.535 1.00 93.75 170 THR A N 1
ATOM 1263 C CA . THR A 1 170 ? -36.111 -9.244 49.949 1.00 93.75 170 THR A CA 1
ATOM 1264 C C . THR A 1 170 ? -35.133 -9.903 48.991 1.00 93.75 170 THR A C 1
ATOM 1266 O O . THR A 1 170 ? -35.502 -10.478 47.970 1.00 93.75 170 THR A O 1
ATOM 1269 N N . LYS A 1 171 ? -33.850 -9.824 49.341 1.00 94.06 171 LYS A N 1
ATOM 1270 C CA . LYS A 1 171 ? -32.764 -10.429 48.569 1.00 94.06 171 LYS A CA 1
ATOM 1271 C C . LYS A 1 171 ? -32.850 -11.959 48.570 1.00 94.06 171 LYS A C 1
ATOM 1273 O O . LYS A 1 171 ? -32.949 -12.565 49.638 1.00 94.06 171 LYS A O 1
ATOM 1278 N N . VAL A 1 172 ? -32.749 -12.554 47.385 1.00 93.31 172 VAL A N 1
ATOM 1279 C CA . VAL A 1 172 ? -32.778 -14.005 47.148 1.00 93.31 172 VAL A CA 1
ATOM 1280 C C . VAL A 1 172 ? -31.359 -14.534 46.964 1.00 93.31 172 VAL A C 1
ATOM 1282 O O . VAL A 1 172 ? -30.890 -15.328 47.779 1.00 93.31 172 VAL A O 1
ATOM 1285 N N . ASP A 1 173 ? -30.656 -14.025 45.952 1.00 95.62 173 ASP A N 1
ATOM 1286 C CA . ASP A 1 173 ? -29.280 -14.405 45.629 1.00 95.62 173 ASP A CA 1
ATOM 1287 C C . ASP A 1 173 ? -28.380 -13.170 45.441 1.00 95.62 173 ASP A C 1
ATOM 1289 O O . ASP A 1 173 ? -28.852 -12.095 45.054 1.00 95.62 173 ASP A O 1
ATOM 1293 N N . ASP A 1 174 ? -27.072 -13.323 45.671 1.00 95.81 174 ASP A N 1
ATOM 1294 C CA . ASP A 1 174 ? -26.072 -12.290 45.396 1.00 95.81 174 ASP A CA 1
ATOM 1295 C C . ASP A 1 174 ? -24.756 -12.798 44.796 1.00 95.81 174 ASP A C 1
ATOM 1297 O O . ASP A 1 174 ? -24.419 -13.983 44.799 1.00 95.81 174 ASP A O 1
ATOM 1301 N N . GLY A 1 175 ? -23.983 -11.883 44.218 1.00 94.31 175 GLY A N 1
ATOM 1302 C CA . GLY A 1 175 ? -22.687 -12.215 43.660 1.00 94.31 175 GLY A CA 1
ATOM 1303 C C . GLY A 1 175 ? -21.826 -11.016 43.316 1.00 94.31 175 GLY A C 1
ATOM 1304 O O . GLY A 1 175 ? -22.286 -9.883 43.308 1.00 94.31 175 GLY A O 1
ATOM 1305 N N . GLY A 1 176 ? -20.554 -11.283 43.034 1.00 93.06 176 GLY A N 1
ATOM 1306 C CA . GLY A 1 176 ? -19.563 -10.271 42.692 1.00 93.06 176 GLY A CA 1
ATOM 1307 C C . GLY A 1 176 ? -18.696 -10.698 41.519 1.00 93.06 176 GLY A C 1
ATOM 1308 O O . GLY A 1 176 ? -18.390 -11.884 41.362 1.00 93.06 176 GLY A O 1
ATOM 1309 N N . LEU A 1 177 ? -18.294 -9.720 40.719 1.00 92.94 177 LEU A N 1
ATOM 1310 C CA . LEU A 1 177 ? -17.488 -9.866 39.517 1.00 92.94 177 LEU A CA 1
ATOM 1311 C C . LEU A 1 177 ? -16.413 -8.773 39.447 1.00 92.94 177 LEU A C 1
ATOM 1313 O O . LEU A 1 177 ? -16.616 -7.692 39.995 1.00 92.94 177 LEU A O 1
ATOM 1317 N N . ALA A 1 178 ? -15.303 -9.044 38.757 1.00 91.38 178 ALA A N 1
ATOM 1318 C CA . ALA A 1 178 ? -14.202 -8.104 38.532 1.00 91.38 178 ALA A CA 1
ATOM 1319 C C . ALA A 1 178 ? -13.886 -7.987 37.034 1.00 91.38 178 ALA A C 1
ATOM 1321 O O . ALA A 1 178 ? -13.835 -9.001 36.336 1.00 91.38 178 ALA A O 1
ATOM 1322 N N . PHE A 1 179 ? -13.651 -6.763 36.567 1.00 88.56 179 PHE A N 1
ATOM 1323 C CA . PHE A 1 179 ? -13.350 -6.404 35.179 1.00 88.56 179 PHE A CA 1
ATOM 1324 C C . PHE A 1 179 ? -12.304 -5.312 35.138 1.00 88.56 179 PHE A C 1
ATOM 1326 O O . PHE A 1 179 ? -11.998 -4.704 36.153 1.00 88.56 179 PHE A O 1
ATOM 1333 N N . SER A 1 180 ? -11.761 -5.049 33.957 1.00 92.38 180 SER A N 1
ATOM 1334 C CA . SER A 1 180 ? -10.799 -3.978 33.765 1.00 92.38 180 SER A CA 1
ATOM 1335 C C . SER A 1 180 ? -11.047 -3.306 32.429 1.00 92.38 180 SER A C 1
ATOM 1337 O O . SER A 1 180 ? -11.298 -3.980 31.428 1.00 92.38 180 SER A O 1
ATOM 1339 N N . THR A 1 181 ? -10.914 -1.986 32.398 1.00 92.12 181 THR A N 1
ATOM 1340 C CA . THR A 1 181 ? -10.679 -1.276 31.140 1.00 92.12 181 THR A CA 1
ATOM 1341 C C . THR A 1 181 ? -9.275 -1.601 30.619 1.00 92.12 181 THR A C 1
ATOM 1343 O O . THR A 1 181 ? -8.425 -2.101 31.364 1.00 92.12 181 THR A O 1
ATOM 1346 N N . ALA A 1 182 ? -9.002 -1.313 29.350 1.00 88.75 182 ALA A N 1
ATOM 1347 C CA . ALA A 1 182 ? -7.712 -1.535 28.705 1.00 88.75 182 ALA A CA 1
ATOM 1348 C C . ALA A 1 182 ? -7.249 -0.300 27.921 1.00 88.75 182 ALA A C 1
ATOM 1350 O O . ALA A 1 182 ? -8.062 0.505 27.462 1.00 88.75 182 ALA A O 1
ATOM 1351 N N . GLU A 1 183 ? -5.932 -0.174 27.761 1.00 88.81 183 GLU A N 1
ATOM 1352 C CA . GLU A 1 183 ? -5.323 0.768 26.817 1.00 88.81 183 GLU A CA 1
ATOM 1353 C C . GLU A 1 183 ? -5.646 0.376 25.368 1.00 88.81 183 GLU A C 1
ATOM 1355 O O . GLU A 1 183 ? -5.623 -0.806 25.012 1.00 88.81 183 GLU A O 1
ATOM 1360 N N . THR A 1 184 ? -5.884 1.362 24.505 1.00 83.25 184 THR A N 1
ATOM 1361 C CA . THR A 1 184 ? -6.005 1.142 23.059 1.00 83.25 184 THR A CA 1
ATOM 1362 C C . THR A 1 184 ? -4.629 1.126 22.391 1.00 83.25 184 THR A C 1
ATOM 1364 O O . THR A 1 184 ? -3.740 1.889 22.763 1.00 83.25 184 THR A O 1
ATOM 1367 N N . VAL A 1 185 ? -4.445 0.276 21.375 1.00 85.69 185 VAL A N 1
ATOM 1368 C CA . VAL A 1 185 ? -3.194 0.196 20.604 1.00 85.69 185 VAL A CA 1
ATOM 1369 C C . VAL A 1 185 ? -3.421 0.718 19.191 1.00 85.69 185 VAL A C 1
ATOM 1371 O O . VAL A 1 185 ? -4.111 0.081 18.396 1.00 85.69 185 VAL A O 1
ATOM 1374 N N . ASP A 1 186 ? -2.779 1.839 18.866 1.00 85.81 186 ASP A N 1
ATOM 1375 C CA . ASP A 1 186 ? -2.786 2.403 17.517 1.00 85.81 186 ASP A CA 1
ATOM 1376 C C . ASP A 1 186 ? -1.661 1.801 16.666 1.00 85.81 186 ASP A C 1
ATOM 1378 O O . ASP A 1 186 ? -0.483 1.843 17.029 1.00 85.81 186 ASP A O 1
ATOM 1382 N N . VAL A 1 187 ? -2.010 1.267 15.493 1.00 86.56 187 VAL A N 1
ATOM 1383 C CA . VAL A 1 187 ? -1.054 0.677 14.545 1.00 86.56 187 VAL A CA 1
ATOM 1384 C C . VAL A 1 187 ? -1.002 1.527 13.279 1.00 86.56 187 VAL A C 1
ATOM 1386 O O . VAL A 1 187 ? -2.013 1.714 12.607 1.00 86.56 187 VAL A O 1
ATOM 1389 N N . THR A 1 188 ? 0.186 2.032 12.930 1.00 84.50 188 THR A N 1
ATOM 1390 C CA . THR A 1 188 ? 0.411 2.855 11.727 1.00 84.50 188 THR A CA 1
ATOM 1391 C C . THR A 1 188 ? 1.548 2.296 10.868 1.00 84.50 188 THR A C 1
ATOM 1393 O O . THR A 1 188 ? 2.490 1.695 11.383 1.00 84.50 188 THR A O 1
ATOM 1396 N N . ALA A 1 189 ? 1.466 2.490 9.548 1.00 74.19 189 ALA A N 1
ATOM 1397 C CA . ALA A 1 189 ? 2.484 2.081 8.577 1.00 74.19 189 ALA A CA 1
ATOM 1398 C C . ALA A 1 189 ? 2.686 3.164 7.502 1.00 74.19 189 ALA A C 1
ATOM 1400 O O . ALA A 1 189 ? 1.819 4.015 7.299 1.00 74.19 189 ALA A O 1
ATOM 1401 N N . ARG A 1 190 ? 3.840 3.139 6.823 1.00 85.44 190 ARG A N 1
ATOM 1402 C CA . ARG A 1 190 ? 4.207 4.065 5.737 1.00 85.44 190 ARG A CA 1
ATOM 1403 C C . ARG A 1 190 ? 4.716 3.279 4.527 1.00 85.44 190 ARG A C 1
ATOM 1405 O O . ARG A 1 190 ? 5.373 2.257 4.707 1.00 85.44 190 ARG A O 1
ATOM 1412 N N . VAL A 1 191 ? 4.423 3.771 3.325 1.00 86.25 191 VAL A N 1
ATOM 1413 C CA . VAL A 1 191 ? 4.948 3.268 2.044 1.00 86.25 191 VAL A CA 1
ATOM 1414 C C . VAL A 1 191 ? 5.702 4.416 1.375 1.00 86.25 191 VAL A C 1
ATOM 1416 O O . VAL A 1 191 ? 5.186 5.530 1.337 1.00 86.25 191 VAL A O 1
ATOM 1419 N N . GLU A 1 192 ? 6.916 4.153 0.893 1.00 90.81 192 GLU A N 1
ATOM 1420 C CA . GLU A 1 192 ? 7.775 5.138 0.220 1.00 90.81 192 GLU A CA 1
ATOM 1421 C C . GLU A 1 192 ? 7.729 4.977 -1.308 1.00 90.81 192 GLU A C 1
ATOM 1423 O O . GLU A 1 192 ? 7.372 3.914 -1.820 1.00 90.81 192 GLU A O 1
ATOM 1428 N N . GLU A 1 193 ? 8.100 6.034 -2.031 1.00 92.44 193 GLU A N 1
ATOM 1429 C CA . GLU A 1 193 ? 8.314 6.029 -3.482 1.00 92.44 193 GLU A CA 1
ATOM 1430 C C . GLU A 1 193 ? 9.523 5.148 -3.845 1.00 92.44 193 GLU A C 1
ATOM 1432 O O . GLU A 1 193 ? 10.583 5.241 -3.226 1.00 92.44 193 GLU A O 1
ATOM 1437 N N . ASN A 1 194 ? 9.377 4.270 -4.839 1.00 93.38 194 ASN A N 1
ATOM 1438 C CA . ASN A 1 194 ? 10.395 3.304 -5.238 1.00 93.38 194 ASN A CA 1
ATOM 1439 C C . ASN A 1 194 ? 10.484 3.179 -6.766 1.00 93.38 194 ASN A C 1
ATOM 1441 O O . ASN A 1 194 ? 9.482 2.975 -7.456 1.00 93.38 194 ASN A O 1
ATOM 1445 N N . LEU A 1 195 ? 11.713 3.248 -7.276 1.00 95.38 195 LEU A N 1
ATOM 1446 C CA . LEU A 1 195 ? 12.092 2.851 -8.626 1.00 95.38 195 LEU A CA 1
ATOM 1447 C C . LEU A 1 195 ? 13.299 1.909 -8.541 1.00 95.38 195 LEU A C 1
ATOM 1449 O O . LEU A 1 195 ? 14.401 2.318 -8.173 1.00 95.38 195 LEU A O 1
ATOM 1453 N N . LEU A 1 196 ? 13.100 0.657 -8.940 1.00 95.31 196 LEU A N 1
ATOM 1454 C CA . LEU A 1 196 ? 14.173 -0.274 -9.257 1.00 95.31 196 LEU A CA 1
ATOM 1455 C C . LEU A 1 196 ? 14.467 -0.156 -10.749 1.00 95.31 196 LEU A C 1
ATOM 1457 O O . LEU A 1 196 ? 13.583 -0.400 -11.562 1.00 95.31 196 LEU A O 1
ATOM 1461 N N . PHE A 1 197 ? 15.712 0.154 -11.097 1.00 94.62 197 PHE A N 1
ATOM 1462 C CA . PHE A 1 197 ? 16.220 0.013 -12.455 1.00 94.62 197 PHE A CA 1
ATOM 1463 C C . PHE A 1 197 ? 17.640 -0.538 -12.417 1.00 94.62 197 PHE A C 1
ATOM 1465 O O . PHE A 1 197 ? 18.489 -0.035 -11.679 1.00 94.62 197 PHE A O 1
ATOM 1472 N N . CYS A 1 198 ? 17.902 -1.593 -13.183 1.00 92.81 198 CYS A N 1
ATOM 1473 C CA . CYS A 1 198 ? 19.229 -2.188 -13.250 1.00 92.81 198 CYS A CA 1
ATOM 1474 C C . CYS A 1 198 ? 19.508 -2.800 -14.627 1.00 92.81 198 CYS A C 1
ATOM 1476 O O . CYS A 1 198 ? 18.587 -3.149 -15.365 1.00 92.81 198 CYS A O 1
ATOM 1478 N N . ILE A 1 199 ? 20.795 -2.953 -14.941 1.00 91.31 199 ILE A N 1
ATOM 1479 C CA . ILE A 1 199 ? 21.310 -3.633 -16.133 1.00 91.31 199 ILE A CA 1
ATOM 1480 C C . ILE A 1 199 ? 22.303 -4.700 -15.681 1.00 91.31 199 ILE A C 1
ATOM 1482 O O . ILE A 1 199 ? 23.129 -4.446 -14.801 1.00 91.31 199 ILE A O 1
ATOM 1486 N N . HIS A 1 200 ? 22.232 -5.889 -16.274 1.00 91.69 200 HIS A N 1
ATOM 1487 C CA . HIS A 1 200 ? 23.129 -6.997 -15.973 1.00 91.69 200 HIS A CA 1
ATOM 1488 C C . HIS A 1 200 ? 23.311 -7.936 -17.174 1.00 91.69 2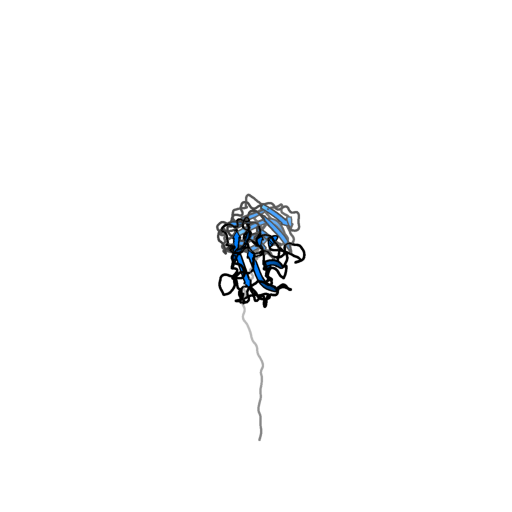00 HIS A C 1
ATOM 1490 O O . HIS A 1 200 ? 22.528 -7.930 -18.120 1.00 91.69 200 HIS A O 1
ATOM 1496 N N . ALA A 1 201 ? 24.350 -8.773 -17.135 1.00 89.62 201 ALA A N 1
ATOM 1497 C CA . ALA A 1 201 ? 24.536 -9.840 -18.117 1.00 89.62 201 ALA A CA 1
ATOM 1498 C C . ALA A 1 201 ? 23.369 -10.844 -18.080 1.00 89.62 201 ALA A C 1
ATOM 1500 O O . ALA A 1 201 ? 22.753 -11.048 -17.029 1.00 89.62 201 ALA A O 1
ATOM 1501 N N . THR A 1 202 ? 23.085 -11.507 -19.201 1.00 87.88 202 THR A N 1
ATOM 1502 C CA . THR A 1 202 ? 22.019 -12.516 -19.281 1.00 87.88 202 THR A CA 1
ATOM 1503 C C . THR A 1 202 ? 22.214 -13.621 -18.238 1.00 87.88 202 THR A C 1
ATOM 1505 O O . THR A 1 202 ? 23.291 -14.208 -18.129 1.00 87.88 202 THR A O 1
ATOM 1508 N N . GLY A 1 203 ? 21.169 -13.903 -17.453 1.00 85.00 203 GLY A N 1
ATOM 1509 C CA . GLY A 1 203 ? 21.193 -14.910 -16.384 1.00 85.00 203 GLY A CA 1
ATOM 1510 C C . GLY A 1 203 ? 21.774 -14.437 -15.043 1.00 85.00 203 GLY A C 1
ATOM 1511 O O . GLY A 1 203 ? 21.840 -15.230 -14.104 1.00 85.00 203 GLY A O 1
ATOM 1512 N N . ALA A 1 204 ? 22.185 -13.169 -14.935 1.00 88.44 204 ALA A N 1
ATOM 1513 C CA . ALA A 1 204 ? 22.521 -12.526 -13.663 1.00 88.44 204 ALA A CA 1
ATOM 1514 C C . ALA A 1 204 ? 21.288 -11.849 -13.020 1.00 88.44 204 ALA A C 1
ATOM 1516 O O . ALA A 1 204 ? 20.166 -11.997 -13.501 1.00 88.44 204 ALA A O 1
ATOM 1517 N N . SER A 1 205 ? 21.500 -11.112 -11.923 1.00 86.62 205 SER A N 1
ATOM 1518 C CA . SER A 1 205 ? 20.447 -10.397 -11.185 1.00 86.62 205 SER A CA 1
ATOM 1519 C C . SER A 1 205 ? 20.917 -9.011 -10.742 1.00 86.62 205 SER A C 1
ATOM 1521 O O . SER A 1 205 ? 22.115 -8.798 -10.519 1.00 86.62 205 SER A O 1
ATOM 1523 N N . CYS A 1 206 ? 19.974 -8.088 -10.515 1.00 86.50 206 CYS A N 1
ATOM 1524 C CA . CYS A 1 206 ? 20.268 -6.792 -9.896 1.00 86.50 206 CYS A CA 1
ATOM 1525 C C . CYS A 1 206 ? 21.041 -6.960 -8.573 1.00 86.50 206 CYS A C 1
ATOM 1527 O O . CYS A 1 206 ? 20.723 -7.830 -7.762 1.00 86.50 206 CYS A O 1
ATOM 1529 N N . GLY A 1 207 ? 22.044 -6.107 -8.341 1.00 74.38 207 GLY A N 1
ATOM 1530 C CA . GLY A 1 207 ? 22.864 -6.113 -7.119 1.00 74.38 207 GLY A CA 1
ATOM 1531 C C . GLY A 1 207 ? 24.163 -6.919 -7.215 1.00 74.38 207 GLY A C 1
ATOM 1532 O O . GLY A 1 207 ? 25.020 -6.791 -6.343 1.00 74.38 207 GLY A O 1
ATOM 1533 N N . THR A 1 208 ? 24.359 -7.684 -8.291 1.00 70.56 208 THR A N 1
ATOM 1534 C CA . THR A 1 208 ? 25.675 -8.242 -8.633 1.00 70.56 208 THR A CA 1
ATOM 1535 C C . THR A 1 208 ? 26.341 -7.310 -9.644 1.00 70.56 208 THR A C 1
ATOM 1537 O O . THR A 1 208 ? 25.687 -6.968 -10.630 1.00 70.56 208 THR A O 1
ATOM 1540 N N . PRO A 1 209 ? 27.608 -6.886 -9.460 1.00 58.69 209 PRO A N 1
ATOM 1541 C CA . PRO A 1 209 ? 28.359 -6.244 -10.533 1.00 58.69 209 PRO A CA 1
ATOM 1542 C C . PRO A 1 209 ? 28.426 -7.211 -11.720 1.00 58.69 209 PRO A C 1
ATOM 1544 O O . PRO A 1 209 ? 29.133 -8.216 -11.669 1.00 58.69 209 PRO A O 1
ATOM 1547 N N . GLY A 1 210 ? 27.616 -6.964 -12.746 1.00 60.75 210 GLY A N 1
ATOM 1548 C CA . GLY A 1 210 ? 27.661 -7.721 -13.988 1.00 60.75 210 GLY A CA 1
ATOM 1549 C C . GLY A 1 210 ? 28.775 -7.189 -14.879 1.00 60.75 210 GLY A C 1
ATOM 1550 O O . GLY A 1 210 ? 28.986 -5.977 -14.945 1.00 60.75 210 GLY A O 1
ATOM 1551 N N . ASP A 1 211 ? 29.462 -8.085 -15.584 1.00 60.66 211 ASP A N 1
ATOM 1552 C CA . ASP A 1 211 ? 30.248 -7.696 -16.751 1.00 60.66 211 ASP A CA 1
ATOM 1553 C C . ASP A 1 211 ? 29.258 -7.223 -17.824 1.00 60.66 211 ASP A C 1
ATOM 1555 O O . ASP A 1 211 ? 28.499 -8.012 -18.382 1.00 60.66 211 ASP A O 1
ATOM 1559 N N . THR A 1 212 ? 29.163 -5.908 -18.007 1.00 70.56 212 THR A N 1
ATOM 1560 C CA . THR A 1 212 ? 28.270 -5.276 -18.994 1.00 70.56 212 THR A CA 1
ATOM 1561 C C . THR A 1 212 ? 28.972 -5.073 -20.335 1.00 70.56 212 THR A C 1
ATOM 1563 O O . THR A 1 212 ? 28.433 -4.415 -21.225 1.00 70.56 212 THR A O 1
ATOM 1566 N N . SER A 1 213 ? 30.170 -5.647 -20.504 1.00 85.56 213 SER A N 1
ATOM 1567 C CA . SER A 1 213 ? 30.831 -5.718 -21.798 1.00 85.56 213 SER A CA 1
ATOM 1568 C C . SER A 1 213 ? 30.125 -6.742 -22.683 1.00 85.56 213 SER A C 1
ATOM 1570 O O . SER A 1 213 ? 30.002 -7.915 -22.333 1.00 85.56 213 SER A O 1
ATOM 1572 N N . LEU A 1 214 ? 29.656 -6.288 -23.842 1.00 90.56 214 LEU A N 1
ATOM 1573 C CA . LEU A 1 214 ? 29.076 -7.145 -24.867 1.00 90.56 214 LEU A CA 1
ATOM 1574 C C . LEU A 1 214 ? 30.045 -7.261 -26.038 1.00 90.56 214 LEU A C 1
ATOM 1576 O O . LEU A 1 214 ? 30.457 -6.252 -26.607 1.00 90.56 214 LEU A O 1
ATOM 1580 N N . ASP A 1 215 ? 30.373 -8.497 -26.406 1.00 93.06 215 ASP A N 1
ATOM 1581 C CA . ASP A 1 215 ? 31.178 -8.805 -27.584 1.00 93.06 215 ASP A CA 1
ATOM 1582 C C . ASP A 1 215 ? 30.273 -9.324 -28.709 1.00 93.06 215 ASP A C 1
ATOM 1584 O O . ASP A 1 215 ? 29.674 -10.395 -28.600 1.00 93.06 215 ASP A O 1
ATOM 1588 N N . LEU A 1 216 ? 30.176 -8.561 -29.801 1.00 93.81 216 LEU A N 1
ATOM 1589 C CA . LEU A 1 216 ? 29.489 -8.978 -31.032 1.00 93.81 216 LEU A CA 1
ATOM 1590 C C . LEU A 1 216 ? 30.311 -10.009 -31.831 1.00 93.81 216 LEU A C 1
ATOM 1592 O O . LEU A 1 216 ? 29.819 -10.611 -32.789 1.00 93.81 216 LEU A O 1
ATOM 1596 N N . GLY A 1 217 ? 31.571 -10.224 -31.454 1.00 93.94 217 GLY A N 1
ATOM 1597 C CA . GLY A 1 217 ? 32.524 -11.051 -32.168 1.00 93.94 217 GLY A CA 1
ATOM 1598 C C . GLY A 1 217 ? 32.975 -10.416 -33.482 1.00 93.94 217 GLY A C 1
ATOM 1599 O O . GLY A 1 217 ? 32.946 -9.202 -33.684 1.00 93.94 217 GLY A O 1
ATOM 1600 N N . VAL A 1 218 ? 33.419 -11.261 -34.415 1.00 95.94 218 VAL A N 1
ATOM 1601 C CA . VAL A 1 218 ? 33.892 -10.809 -35.731 1.00 95.94 218 VAL A CA 1
ATOM 1602 C C . VAL A 1 218 ? 32.703 -10.591 -36.666 1.00 95.94 218 VAL A C 1
ATOM 1604 O O . VAL A 1 218 ? 32.029 -11.554 -37.061 1.00 95.94 218 VAL A O 1
ATOM 1607 N N . LEU A 1 219 ? 32.474 -9.331 -37.038 1.00 95.31 219 LEU A N 1
ATOM 1608 C CA . LEU A 1 219 ? 31.446 -8.932 -38.002 1.00 95.31 219 LEU A CA 1
ATOM 1609 C C . LEU A 1 219 ? 31.744 -9.496 -39.401 1.00 95.31 219 LEU A C 1
ATOM 1611 O O . LEU A 1 219 ? 32.897 -9.736 -39.766 1.00 95.31 219 LEU A O 1
ATOM 1615 N N . SER A 1 220 ? 30.694 -9.744 -40.184 1.00 93.38 220 SER A N 1
ATOM 1616 C CA . SER A 1 220 ? 30.787 -10.362 -41.508 1.00 93.38 220 SER A CA 1
ATOM 1617 C C . SER A 1 220 ? 29.801 -9.729 -42.485 1.00 93.38 220 SER A C 1
ATOM 1619 O O . SER A 1 220 ? 28.741 -9.254 -42.094 1.00 93.38 220 SER A O 1
ATOM 1621 N N . THR A 1 221 ? 30.127 -9.775 -43.776 1.00 95.81 221 THR A N 1
ATOM 1622 C CA . THR A 1 221 ? 29.245 -9.300 -44.849 1.00 95.81 221 THR A CA 1
ATOM 1623 C C . THR A 1 221 ? 28.150 -10.299 -45.226 1.00 95.81 221 THR A C 1
ATOM 1625 O O . THR A 1 221 ? 27.268 -9.960 -46.005 1.00 95.81 221 THR A O 1
ATOM 1628 N N . SER A 1 222 ? 28.195 -11.539 -44.728 1.00 93.75 222 SER A N 1
ATOM 1629 C CA . SER A 1 222 ? 27.245 -12.596 -45.113 1.00 93.75 222 SER A CA 1
ATOM 1630 C C . SER A 1 222 ? 26.360 -13.089 -43.974 1.00 93.75 222 SER A C 1
ATOM 1632 O O . SER A 1 222 ? 25.529 -13.973 -44.180 1.00 93.75 222 SER A O 1
ATOM 1634 N N . SER A 1 223 ? 26.575 -12.611 -42.751 1.00 91.69 223 SER A N 1
ATOM 1635 C CA . SER A 1 223 ? 25.816 -13.042 -41.579 1.00 91.69 223 SER A CA 1
ATOM 1636 C C . SER A 1 223 ? 25.815 -11.954 -40.526 1.00 91.69 223 SER A C 1
ATOM 1638 O O . SER A 1 223 ? 26.837 -11.304 -40.310 1.00 91.69 223 SER A O 1
ATOM 1640 N N . GLU A 1 224 ? 24.680 -11.813 -39.858 1.00 91.62 224 GLU A N 1
ATOM 1641 C CA . GLU A 1 224 ? 24.529 -10.864 -38.770 1.00 91.62 224 GLU A CA 1
ATOM 1642 C C . GLU A 1 224 ? 25.245 -11.306 -37.501 1.00 91.62 224 GLU A C 1
ATOM 1644 O O . GLU A 1 224 ? 25.504 -12.496 -37.280 1.00 91.62 224 GLU A O 1
ATOM 1649 N N . ARG A 1 225 ? 25.559 -10.327 -36.654 1.00 94.94 225 ARG A N 1
ATOM 1650 C CA . ARG A 1 225 ? 26.090 -10.554 -35.314 1.00 94.94 225 ARG A CA 1
ATOM 1651 C C . ARG A 1 225 ? 25.244 -9.842 -34.287 1.00 94.94 225 ARG A C 1
ATOM 1653 O O . ARG A 1 225 ? 24.962 -8.657 -34.436 1.00 94.94 225 ARG A O 1
ATOM 1660 N N . THR A 1 226 ? 24.910 -10.565 -33.226 1.00 93.69 226 THR A N 1
ATOM 1661 C CA . THR A 1 226 ? 24.115 -10.038 -32.125 1.00 93.69 226 THR A CA 1
ATOM 1662 C C . THR A 1 226 ? 24.725 -10.377 -30.777 1.00 93.69 226 THR A C 1
ATOM 1664 O O . THR A 1 226 ? 25.295 -11.454 -30.603 1.00 93.69 226 THR A O 1
ATOM 1667 N N . ALA A 1 227 ? 24.547 -9.488 -29.807 1.00 93.06 227 ALA A N 1
ATOM 1668 C CA . ALA A 1 227 ? 24.911 -9.702 -28.411 1.00 93.06 227 ALA A CA 1
ATOM 1669 C C . ALA A 1 227 ? 23.831 -9.092 -27.516 1.00 93.06 227 ALA A C 1
ATOM 1671 O O . ALA A 1 227 ? 23.202 -8.106 -27.894 1.00 93.06 227 ALA A O 1
ATOM 1672 N N . GLN A 1 228 ? 23.605 -9.675 -26.341 1.00 91.75 228 GLN A N 1
ATOM 1673 C CA . GLN A 1 228 ? 22.460 -9.341 -25.498 1.00 91.75 228 GLN A CA 1
ATOM 1674 C C . GLN A 1 228 ? 22.868 -9.143 -24.039 1.00 91.75 228 GLN A C 1
ATOM 1676 O O . GLN A 1 228 ? 23.727 -9.856 -23.521 1.00 91.75 228 GLN A O 1
ATOM 1681 N N . HIS A 1 229 ? 22.199 -8.201 -23.381 1.00 92.44 229 HIS A N 1
ATOM 1682 C CA . HIS A 1 229 ? 22.154 -8.083 -21.927 1.00 92.44 229 HIS A CA 1
ATOM 1683 C C . HIS A 1 229 ? 20.702 -8.011 -21.450 1.00 92.44 229 HIS A C 1
ATOM 1685 O O . HIS A 1 229 ? 19.771 -7.937 -22.253 1.00 92.44 229 HIS A O 1
ATOM 1691 N N . GLN A 1 230 ? 20.517 -8.012 -20.134 1.00 92.94 230 GLN A N 1
ATOM 1692 C CA . GLN A 1 230 ? 19.214 -7.936 -19.495 1.00 92.94 230 GLN A CA 1
ATOM 1693 C C . GLN A 1 230 ? 19.067 -6.675 -18.648 1.00 92.94 230 GLN A C 1
ATOM 1695 O O . GLN A 1 230 ? 20.044 -6.134 -18.122 1.00 92.94 230 GLN A O 1
ATOM 1700 N N . SER A 1 231 ? 17.828 -6.215 -18.501 1.00 93.19 231 SER A N 1
ATOM 1701 C CA . SER A 1 231 ? 17.476 -5.096 -17.631 1.00 93.19 231 SER A CA 1
ATOM 1702 C C . SER A 1 231 ? 16.216 -5.400 -16.834 1.00 93.19 231 SER A C 1
ATOM 1704 O O . SER A 1 231 ? 15.323 -6.081 -17.326 1.00 93.19 231 SER A O 1
ATOM 1706 N N . VAL A 1 232 ? 16.132 -4.889 -15.606 1.00 95.25 232 VAL A N 1
ATOM 1707 C CA . VAL A 1 232 ? 14.932 -4.999 -14.771 1.00 95.25 232 VAL A CA 1
ATOM 1708 C C . VAL A 1 232 ? 14.425 -3.614 -14.410 1.00 95.25 232 VAL A C 1
ATOM 1710 O O . VAL A 1 232 ? 15.219 -2.763 -14.006 1.00 95.25 232 VAL A O 1
ATOM 1713 N N . VAL A 1 233 ? 13.106 -3.424 -14.486 1.00 96.38 233 VAL A N 1
ATOM 1714 C CA . VAL A 1 233 ? 12.413 -2.253 -13.935 1.00 96.38 233 VAL A CA 1
ATOM 1715 C C . VAL A 1 233 ? 11.250 -2.664 -13.031 1.00 96.38 233 VAL A C 1
ATOM 1717 O O . VAL A 1 233 ? 10.541 -3.627 -13.324 1.00 96.38 233 VAL A O 1
ATOM 1720 N N . ALA A 1 234 ? 11.050 -1.937 -11.934 1.00 97.31 234 ALA A N 1
ATOM 1721 C CA . ALA A 1 234 ? 9.847 -2.009 -11.104 1.00 97.31 234 ALA A CA 1
ATOM 1722 C C . ALA A 1 234 ? 9.604 -0.656 -10.431 1.00 97.31 234 ALA A C 1
ATOM 1724 O O . ALA A 1 234 ? 10.557 0.012 -10.030 1.00 97.31 234 ALA A O 1
ATOM 1725 N N . THR A 1 235 ? 8.345 -0.251 -10.273 1.00 97.75 235 THR A N 1
ATOM 1726 C CA . THR A 1 235 ? 8.018 1.003 -9.586 1.00 97.75 235 THR A CA 1
ATOM 1727 C C . THR A 1 235 ? 6.608 0.996 -9.009 1.00 97.75 235 THR A C 1
ATOM 1729 O O . THR A 1 235 ? 5.696 0.402 -9.580 1.00 97.75 235 THR A O 1
ATOM 1732 N N . ASN A 1 236 ? 6.421 1.684 -7.881 1.00 97.12 236 ASN A N 1
ATOM 1733 C CA . ASN A 1 236 ? 5.099 2.002 -7.337 1.00 97.12 236 ASN A CA 1
ATOM 1734 C C . ASN A 1 236 ? 4.595 3.401 -7.743 1.00 97.12 236 ASN A C 1
ATOM 1736 O O . ASN A 1 236 ? 3.627 3.885 -7.161 1.00 97.12 236 ASN A O 1
ATOM 1740 N N . ALA A 1 237 ? 5.242 4.042 -8.716 1.00 96.56 237 ALA A N 1
ATOM 1741 C CA . ALA A 1 237 ? 4.838 5.323 -9.273 1.00 96.56 237 ALA A CA 1
ATOM 1742 C C . ALA A 1 237 ? 3.462 5.249 -9.941 1.00 96.56 237 ALA A C 1
ATOM 1744 O O . ALA A 1 237 ? 3.237 4.402 -10.808 1.00 96.56 237 ALA A O 1
ATOM 1745 N N . LEU A 1 238 ? 2.546 6.142 -9.547 1.00 95.94 238 LEU A N 1
ATOM 1746 C CA . LEU A 1 238 ? 1.157 6.131 -10.015 1.00 95.94 238 LEU A CA 1
ATOM 1747 C C . LEU A 1 238 ? 1.052 6.347 -11.527 1.00 95.94 238 LEU A C 1
ATOM 1749 O O . LEU A 1 238 ? 0.141 5.817 -12.152 1.00 95.94 238 LEU A O 1
ATOM 1753 N N . HIS A 1 239 ? 1.990 7.096 -12.101 1.00 93.81 239 HIS A N 1
ATOM 1754 C CA . HIS A 1 239 ? 2.063 7.363 -13.534 1.00 93.81 239 HIS A CA 1
ATOM 1755 C C . HIS A 1 239 ? 3.158 6.539 -14.228 1.00 93.81 239 HIS A C 1
ATOM 1757 O O . HIS A 1 239 ? 3.580 6.872 -15.332 1.00 93.81 239 HIS A O 1
ATOM 1763 N N . GLY A 1 240 ? 3.609 5.457 -13.583 1.00 95.25 240 GLY A N 1
ATOM 1764 C CA . GLY A 1 240 ? 4.559 4.498 -14.130 1.00 95.25 240 GLY A CA 1
ATOM 1765 C C . GLY A 1 240 ? 5.959 5.073 -14.354 1.00 95.25 240 GLY A C 1
ATOM 1766 O O . GLY A 1 240 ? 6.522 5.736 -13.478 1.00 95.25 240 GLY A O 1
ATOM 1767 N N . PHE A 1 241 ? 6.562 4.742 -15.497 1.00 94.81 241 PHE A N 1
ATOM 1768 C CA . PHE A 1 241 ? 7.947 5.092 -15.815 1.00 94.81 241 PHE A CA 1
ATOM 1769 C C . PHE A 1 241 ? 8.192 5.235 -17.322 1.00 94.81 241 PHE A C 1
ATOM 1771 O O . PHE A 1 241 ? 7.422 4.741 -18.143 1.00 94.81 241 PHE A O 1
ATOM 1778 N N . THR A 1 242 ? 9.339 5.812 -17.680 1.00 94.19 242 THR A N 1
ATOM 1779 C CA . THR A 1 242 ? 9.934 5.761 -19.027 1.00 94.19 242 THR A CA 1
ATOM 1780 C C . THR A 1 242 ? 11.386 5.293 -18.954 1.00 94.19 242 THR A C 1
ATOM 1782 O O . THR A 1 242 ? 12.107 5.722 -18.054 1.00 94.19 242 THR A O 1
ATOM 1785 N N . ILE A 1 243 ? 11.834 4.466 -19.902 1.00 94.19 243 ILE A N 1
ATOM 1786 C CA . ILE A 1 243 ? 13.247 4.122 -20.121 1.00 94.19 243 ILE A CA 1
ATOM 1787 C C . ILE A 1 243 ? 13.705 4.767 -21.428 1.00 94.19 243 ILE A C 1
ATOM 1789 O O . ILE A 1 243 ? 13.141 4.502 -22.491 1.00 94.19 243 ILE A O 1
ATOM 1793 N N . GLN A 1 244 ? 14.755 5.579 -21.339 1.00 93.19 244 GLN A N 1
ATOM 1794 C CA . GLN A 1 244 ? 15.441 6.203 -22.470 1.00 93.19 244 GLN A CA 1
ATOM 1795 C C . GLN A 1 244 ? 16.889 5.712 -22.554 1.00 93.19 244 GLN A C 1
ATOM 1797 O O . GLN A 1 244 ? 17.463 5.296 -21.543 1.00 93.19 244 GLN A O 1
ATOM 1802 N N . TYR A 1 245 ? 17.505 5.821 -23.734 1.00 93.62 245 TYR A N 1
ATOM 1803 C CA . TYR A 1 245 ? 18.944 5.604 -23.905 1.00 93.62 245 TYR A CA 1
ATOM 1804 C C . TYR A 1 245 ? 19.674 6.818 -24.496 1.00 93.62 245 TYR A C 1
ATOM 1806 O O . TYR A 1 245 ? 19.084 7.680 -25.150 1.00 93.62 245 TYR A O 1
ATOM 1814 N N . ALA A 1 246 ? 20.989 6.854 -24.289 1.00 93.06 246 ALA A N 1
ATOM 1815 C CA . ALA A 1 246 ? 21.926 7.753 -24.949 1.00 93.06 246 ALA A CA 1
ATOM 1816 C C . ALA A 1 246 ? 23.179 6.996 -25.397 1.00 93.06 246 ALA A C 1
ATOM 1818 O O . ALA A 1 246 ? 23.658 6.111 -24.686 1.00 93.06 246 ALA A O 1
ATOM 1819 N N . GLY A 1 247 ? 23.731 7.354 -26.553 1.00 93.44 247 GLY A N 1
ATOM 1820 C CA . GLY A 1 247 ? 24.923 6.709 -27.100 1.00 93.44 247 GLY A CA 1
ATOM 1821 C C . GLY A 1 247 ? 25.173 7.059 -28.563 1.00 93.44 247 GLY A C 1
ATOM 1822 O O . GLY A 1 247 ? 24.329 7.655 -29.229 1.00 93.44 247 GLY A O 1
ATOM 1823 N N . THR A 1 248 ? 26.347 6.679 -29.056 1.00 95.19 248 THR A N 1
ATOM 1824 C CA . THR A 1 248 ? 26.716 6.773 -30.475 1.00 95.19 248 THR A CA 1
ATOM 1825 C C . THR A 1 248 ? 26.735 5.391 -31.110 1.00 95.19 248 THR A C 1
ATOM 1827 O O . THR A 1 248 ? 26.690 4.370 -30.422 1.00 95.19 248 THR A O 1
ATOM 1830 N N . THR A 1 249 ? 26.815 5.330 -32.428 1.00 97.00 249 THR A N 1
ATOM 1831 C CA . THR A 1 249 ? 27.041 4.073 -33.132 1.00 97.00 249 THR A CA 1
ATOM 1832 C C . THR A 1 249 ? 28.438 3.502 -32.853 1.00 97.00 249 THR A C 1
ATOM 1834 O O . THR A 1 249 ? 29.310 4.154 -32.262 1.00 97.00 249 THR A O 1
ATOM 1837 N N . LEU A 1 250 ? 28.659 2.261 -33.285 1.00 97.94 250 LEU A N 1
ATOM 1838 C CA . LEU A 1 250 ? 29.962 1.605 -33.274 1.00 97.94 250 LEU A CA 1
ATOM 1839 C C . LEU A 1 250 ? 30.992 2.451 -34.031 1.00 97.94 250 LEU A C 1
ATOM 1841 O O . LEU A 1 250 ? 30.890 2.647 -35.242 1.00 97.94 250 LEU A O 1
ATOM 1845 N N . THR A 1 251 ? 32.001 2.928 -33.307 1.00 97.94 251 THR A N 1
ATOM 1846 C CA . THR A 1 251 ? 33.049 3.810 -33.831 1.00 97.94 251 THR A CA 1
ATOM 1847 C C . THR A 1 251 ? 34.386 3.084 -33.817 1.00 97.94 251 THR A C 1
ATOM 1849 O O . THR A 1 251 ? 34.762 2.464 -32.820 1.00 97.94 251 THR A O 1
ATOM 1852 N N . HIS A 1 252 ? 35.107 3.144 -34.933 1.00 97.69 252 HIS A N 1
ATOM 1853 C CA . HIS A 1 252 ? 36.422 2.546 -35.091 1.00 97.69 252 HIS A CA 1
ATOM 1854 C C . HIS A 1 252 ? 37.429 3.184 -34.123 1.00 97.69 252 HIS A C 1
ATOM 1856 O O . HIS A 1 252 ? 37.341 4.362 -33.781 1.00 97.69 252 HIS A O 1
ATOM 1862 N N . SER A 1 253 ? 38.469 2.445 -33.745 1.00 96.06 253 SER A N 1
ATOM 1863 C CA . SER A 1 253 ? 39.540 2.924 -32.856 1.00 96.06 253 SER A CA 1
ATOM 1864 C C . SER A 1 253 ? 40.349 4.120 -33.391 1.00 96.06 253 SER A C 1
ATOM 1866 O O . SER A 1 253 ? 41.120 4.720 -32.643 1.00 96.06 253 SER A O 1
ATOM 1868 N N . ASN A 1 254 ? 40.170 4.495 -34.663 1.00 93.56 254 ASN A N 1
ATOM 1869 C CA . ASN A 1 254 ? 40.719 5.727 -35.246 1.00 93.56 254 ASN A CA 1
ATOM 1870 C C . ASN A 1 254 ? 39.860 6.971 -34.956 1.00 93.56 254 ASN A C 1
ATOM 1872 O O . ASN A 1 254 ? 40.313 8.081 -35.220 1.00 93.56 254 ASN A O 1
ATOM 1876 N N . GLY A 1 255 ? 38.652 6.789 -34.414 1.00 92.00 255 GLY A N 1
ATOM 1877 C CA . GLY A 1 255 ? 37.731 7.846 -34.011 1.00 92.00 255 GLY A CA 1
ATOM 1878 C C . GLY A 1 255 ? 36.978 8.536 -35.149 1.00 92.00 255 GLY A C 1
ATOM 1879 O O . GLY A 1 255 ? 36.292 9.516 -34.877 1.00 92.00 255 GLY A O 1
ATOM 1880 N N . THR A 1 256 ? 37.115 8.082 -36.399 1.00 91.94 256 THR A N 1
ATOM 1881 C CA . THR A 1 256 ? 36.484 8.732 -37.562 1.00 91.94 256 THR A CA 1
ATOM 1882 C C . THR A 1 256 ? 35.577 7.813 -38.360 1.00 91.94 256 THR A C 1
ATOM 1884 O O . THR A 1 256 ? 34.577 8.287 -38.886 1.00 91.94 256 THR A O 1
ATOM 1887 N N . ASP A 1 257 ? 35.919 6.529 -38.466 1.00 96.88 257 ASP A N 1
ATOM 1888 C CA . ASP A 1 257 ? 35.099 5.576 -39.212 1.00 96.88 257 ASP A CA 1
ATOM 1889 C C . ASP A 1 257 ? 34.030 4.990 -38.288 1.00 96.88 257 ASP A C 1
ATOM 1891 O O . ASP A 1 257 ? 34.316 4.623 -37.147 1.00 96.88 257 ASP A O 1
ATOM 1895 N N . THR A 1 258 ? 32.803 4.872 -38.779 1.00 97.56 258 THR A N 1
ATOM 1896 C CA . THR A 1 258 ? 31.652 4.370 -38.020 1.00 97.56 258 THR A CA 1
ATOM 1897 C C . THR A 1 258 ? 30.948 3.266 -38.788 1.00 97.56 258 THR A C 1
ATOM 1899 O O . THR A 1 258 ? 31.029 3.219 -40.010 1.00 97.56 258 THR A O 1
ATOM 1902 N N . ILE A 1 259 ? 30.232 2.399 -38.078 1.00 98.19 259 ILE A N 1
ATOM 1903 C CA . ILE A 1 259 ? 29.195 1.566 -38.692 1.00 98.19 259 ILE A CA 1
ATOM 1904 C C . ILE A 1 259 ? 27.901 2.374 -38.680 1.00 98.19 259 ILE A C 1
ATOM 1906 O O . ILE A 1 259 ? 27.524 2.909 -37.639 1.00 98.19 259 ILE A O 1
ATOM 1910 N N . ASP A 1 260 ? 27.222 2.467 -39.817 1.00 97.94 260 ASP A N 1
ATOM 1911 C CA . ASP A 1 260 ? 25.979 3.225 -39.945 1.00 97.94 260 ASP A CA 1
ATOM 1912 C C . ASP A 1 260 ? 24.914 2.738 -38.952 1.00 97.94 260 ASP A C 1
ATOM 1914 O O . ASP A 1 260 ? 24.608 1.549 -38.871 1.00 97.94 260 ASP A O 1
ATOM 1918 N N . ALA A 1 261 ? 24.337 3.659 -38.182 1.00 96.62 261 ALA A N 1
ATOM 1919 C CA . ALA A 1 261 ? 23.192 3.350 -37.336 1.00 96.62 261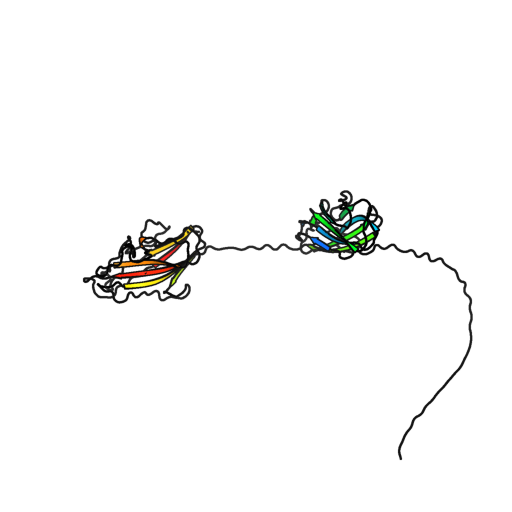 ALA A CA 1
ATOM 1920 C C . ALA A 1 261 ? 21.925 3.203 -38.189 1.00 96.62 261 ALA A C 1
ATOM 1922 O O . ALA A 1 261 ? 21.740 3.936 -39.160 1.00 96.62 261 ALA A O 1
ATOM 1923 N N . ILE A 1 262 ? 21.025 2.296 -37.804 1.00 94.44 262 ILE A N 1
ATOM 1924 C CA . ILE A 1 262 ? 19.766 2.070 -38.537 1.00 94.44 262 ILE A CA 1
ATOM 1925 C C . ILE A 1 262 ? 18.875 3.323 -38.551 1.00 94.44 262 ILE A C 1
ATOM 1927 O O . ILE A 1 262 ? 18.137 3.562 -39.505 1.00 94.44 262 ILE A O 1
ATOM 1931 N N . GLY A 1 263 ? 18.977 4.156 -37.519 1.00 91.56 263 GLY A N 1
ATOM 1932 C CA . GLY A 1 263 ? 18.157 5.342 -37.344 1.00 91.56 263 GLY A CA 1
ATOM 1933 C C . GLY A 1 263 ? 16.917 5.065 -36.502 1.00 91.56 263 GLY A C 1
ATOM 1934 O O . GLY A 1 263 ? 16.845 4.093 -35.751 1.00 91.56 263 GLY A O 1
ATOM 1935 N N . ALA A 1 264 ? 15.963 5.988 -36.596 1.00 87.12 264 ALA A N 1
ATOM 1936 C CA . ALA A 1 264 ? 14.783 6.035 -35.740 1.00 87.12 264 ALA A CA 1
ATOM 1937 C C . ALA A 1 264 ? 13.672 5.062 -36.140 1.00 87.12 264 ALA A C 1
ATOM 1939 O O . ALA A 1 264 ? 12.806 4.793 -35.326 1.00 87.12 264 ALA A O 1
ATOM 1940 N N . THR A 1 265 ? 13.672 4.584 -37.383 1.00 88.75 265 THR A N 1
ATOM 1941 C CA . THR A 1 265 ? 12.637 3.683 -37.890 1.00 88.75 265 THR A CA 1
ATOM 1942 C C . THR A 1 265 ? 13.171 2.264 -37.885 1.00 88.75 265 THR A C 1
ATOM 1944 O O . THR A 1 265 ? 14.204 1.991 -38.506 1.00 88.75 265 THR A O 1
ATOM 1947 N N . GLY A 1 266 ? 12.459 1.372 -37.199 1.00 88.88 266 GLY A N 1
ATOM 1948 C CA . GL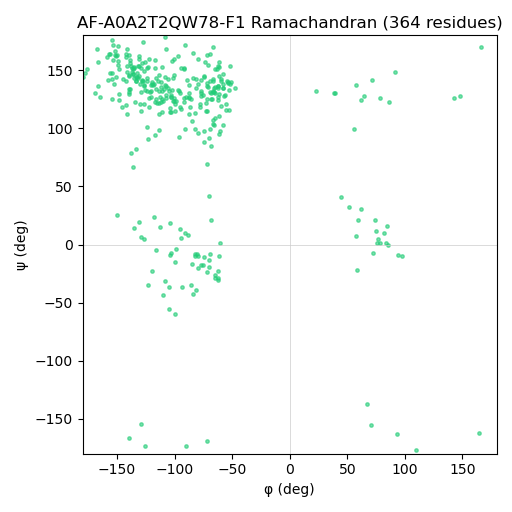Y A 1 266 ? 12.840 -0.028 -37.089 1.00 88.88 266 GLY A CA 1
ATOM 1949 C C . GLY A 1 266 ? 13.082 -0.641 -38.466 1.00 88.88 266 GLY A C 1
ATOM 1950 O O . GLY A 1 266 ? 12.290 -0.456 -39.387 1.00 88.88 266 GLY A O 1
ATOM 1951 N N . THR A 1 267 ? 14.189 -1.365 -38.615 1.00 89.81 267 THR A N 1
ATOM 1952 C CA . THR A 1 267 ? 14.549 -2.061 -39.859 1.00 89.81 267 THR A CA 1
ATOM 1953 C C . THR A 1 267 ? 15.072 -3.465 -39.553 1.00 89.81 267 THR A C 1
ATOM 1955 O O . THR A 1 267 ? 15.624 -3.722 -38.480 1.00 89.81 267 THR A O 1
ATOM 1958 N N . ASP A 1 268 ? 14.894 -4.388 -40.498 1.00 89.62 268 ASP A N 1
ATOM 1959 C CA . ASP A 1 268 ? 15.471 -5.731 -40.433 1.00 89.62 268 ASP A CA 1
ATOM 1960 C C . ASP A 1 268 ? 16.993 -5.708 -40.649 1.00 89.62 268 ASP A C 1
ATOM 1962 O O . ASP A 1 268 ? 17.568 -4.839 -41.315 1.00 89.62 268 ASP A O 1
ATOM 1966 N N . SER A 1 269 ? 17.660 -6.720 -40.106 1.00 91.44 269 SER A N 1
ATOM 1967 C CA . SER A 1 269 ? 19.071 -6.959 -40.379 1.00 91.44 269 SER A CA 1
ATOM 1968 C C . SER A 1 269 ? 19.297 -7.345 -41.844 1.00 91.44 269 SER A C 1
ATOM 1970 O O . SER A 1 269 ? 18.598 -8.178 -42.419 1.00 91.44 269 SER A O 1
ATOM 1972 N N . SER A 1 270 ? 20.310 -6.745 -42.451 1.00 92.94 270 SER A N 1
ATOM 1973 C CA . SER A 1 270 ? 20.710 -6.910 -43.842 1.00 92.94 270 SER A CA 1
ATOM 1974 C C . SER A 1 270 ? 22.240 -7.006 -43.939 1.00 92.94 270 SER A C 1
ATOM 1976 O O . SER A 1 270 ? 22.895 -6.032 -44.332 1.00 92.94 270 SER A O 1
ATOM 1978 N N . PRO A 1 271 ? 22.834 -8.178 -43.640 1.00 94.81 271 PRO A N 1
ATOM 1979 C CA . PRO A 1 271 ? 24.267 -8.401 -43.804 1.00 94.81 271 PRO A CA 1
ATOM 1980 C C . PRO A 1 271 ? 24.767 -8.003 -45.197 1.00 94.81 271 PRO A C 1
ATOM 1982 O O . PRO A 1 271 ? 24.100 -8.243 -46.205 1.00 94.81 271 PRO A O 1
ATOM 1985 N N . GLY A 1 272 ? 25.944 -7.379 -45.246 1.00 95.94 272 GLY A N 1
ATOM 1986 C CA . GLY A 1 272 ? 26.503 -6.791 -46.465 1.00 95.94 272 GLY A CA 1
ATOM 1987 C C . GLY A 1 272 ? 26.255 -5.287 -46.584 1.00 95.94 272 GLY A C 1
ATOM 1988 O O . GLY A 1 272 ? 26.891 -4.652 -47.423 1.00 95.94 272 GLY A O 1
ATOM 1989 N N . ASN A 1 273 ? 25.411 -4.722 -45.716 1.00 96.19 273 ASN A N 1
ATOM 1990 C CA . ASN A 1 273 ? 25.292 -3.290 -45.450 1.00 96.19 273 ASN A CA 1
ATOM 1991 C C . ASN A 1 273 ? 25.809 -2.981 -44.036 1.00 96.19 273 ASN A C 1
ATOM 1993 O O . ASN A 1 273 ? 25.767 -3.844 -43.159 1.00 96.19 273 ASN A O 1
ATOM 1997 N N . GLU A 1 274 ? 26.297 -1.763 -43.808 1.00 97.69 274 GLU A N 1
ATOM 1998 C CA . GLU A 1 274 ? 26.609 -1.305 -42.451 1.00 97.69 274 GLU A CA 1
ATOM 1999 C C . GLU A 1 274 ? 25.306 -1.061 -41.690 1.00 97.69 274 GLU A C 1
ATOM 2001 O O . GLU A 1 274 ? 24.427 -0.358 -42.182 1.00 97.69 274 GLU A O 1
ATOM 2006 N N . GLN A 1 275 ? 25.164 -1.696 -40.525 1.00 96.81 275 GLN A N 1
ATOM 2007 C CA . GLN A 1 275 ? 24.032 -1.481 -39.626 1.00 96.81 275 GLN A CA 1
ATOM 2008 C C . GLN A 1 275 ? 24.468 -1.675 -38.179 1.00 96.81 275 GLN A C 1
ATOM 2010 O O . GLN A 1 275 ? 25.022 -2.715 -37.819 1.00 96.81 275 GLN A O 1
ATOM 2015 N N . PHE A 1 276 ? 24.139 -0.706 -37.340 1.00 97.69 276 PHE A N 1
ATOM 2016 C CA . PHE A 1 276 ? 24.132 -0.827 -35.895 1.00 97.69 276 PHE A CA 1
ATOM 2017 C C . PHE A 1 276 ? 22.732 -0.516 -35.375 1.00 97.69 276 PHE A C 1
ATOM 2019 O O . PHE A 1 276 ? 22.106 0.470 -35.771 1.00 97.69 276 PHE A O 1
ATOM 2026 N N . GLY A 1 277 ? 22.227 -1.388 -34.511 1.00 95.25 277 GLY A N 1
ATOM 2027 C CA . GLY A 1 277 ? 20.842 -1.357 -34.067 1.00 95.25 277 GLY A CA 1
ATOM 2028 C C . GLY A 1 277 ? 20.662 -2.050 -32.728 1.00 95.25 277 GLY A C 1
ATOM 2029 O O . GLY A 1 277 ? 21.515 -2.838 -32.318 1.00 95.25 277 GLY A O 1
ATOM 2030 N N . MET A 1 278 ? 19.537 -1.801 -32.066 1.00 93.88 278 MET A N 1
ATOM 2031 C CA . MET A 1 278 ? 19.119 -2.586 -30.913 1.00 93.88 278 MET A CA 1
ATOM 2032 C C . MET A 1 278 ? 17.640 -2.957 -30.973 1.00 93.88 278 MET A C 1
ATOM 2034 O O . MET A 1 278 ? 16.828 -2.254 -31.569 1.00 93.88 278 MET A O 1
ATOM 2038 N N . ASN A 1 279 ? 17.330 -4.074 -30.331 1.00 92.81 279 ASN A N 1
ATOM 2039 C CA . ASN A 1 279 ? 16.002 -4.619 -30.132 1.00 92.81 279 ASN A CA 1
ATOM 2040 C C . ASN A 1 279 ? 15.769 -4.806 -28.630 1.00 92.81 279 ASN A C 1
ATOM 2042 O O . ASN A 1 279 ? 16.676 -5.241 -27.915 1.00 92.81 279 ASN A O 1
ATOM 2046 N N . ILE A 1 280 ? 14.563 -4.507 -28.165 1.00 91.62 280 ILE A N 1
ATOM 2047 C CA . ILE A 1 280 ? 14.100 -4.768 -26.809 1.00 91.62 280 ILE A CA 1
ATOM 2048 C C . ILE A 1 280 ? 12.906 -5.718 -26.850 1.00 91.62 280 ILE A C 1
ATOM 2050 O O . ILE A 1 280 ? 11.986 -5.569 -27.654 1.00 91.62 280 ILE A O 1
ATOM 2054 N N . SER A 1 281 ? 12.901 -6.686 -25.941 1.00 91.12 281 SER A N 1
ATOM 2055 C CA . SER A 1 281 ? 11.765 -7.581 -25.730 1.00 91.12 281 SER A CA 1
ATOM 2056 C C . SER A 1 281 ? 11.498 -7.775 -24.242 1.00 91.12 281 SER A C 1
ATOM 2058 O O . SER A 1 281 ? 12.406 -7.665 -23.416 1.00 91.12 281 SER A O 1
ATOM 2060 N N . VAL A 1 282 ? 10.240 -8.040 -23.883 1.00 91.19 282 VAL A N 1
ATOM 2061 C CA . VAL A 1 282 ? 9.859 -8.374 -22.504 1.00 91.19 282 VAL A CA 1
ATOM 2062 C C . VAL A 1 282 ? 10.006 -9.881 -22.313 1.00 91.19 282 VAL A C 1
ATOM 2064 O O . VAL A 1 282 ? 9.248 -10.657 -22.889 1.00 91.19 282 VAL A O 1
ATOM 2067 N N . ASN A 1 283 ? 10.966 -10.294 -21.488 1.00 89.19 283 ASN A N 1
ATOM 2068 C CA . ASN A 1 283 ? 11.202 -11.698 -21.148 1.00 89.19 283 ASN A CA 1
ATOM 2069 C C . ASN A 1 283 ? 10.231 -12.173 -20.049 1.00 89.19 283 ASN A C 1
ATOM 2071 O O . ASN A 1 283 ? 9.692 -13.278 -20.107 1.00 89.19 283 ASN A O 1
ATOM 2075 N N . SER A 1 284 ? 9.950 -11.317 -19.058 1.00 92.62 284 SER A N 1
ATOM 2076 C CA . SER A 1 284 ? 8.915 -11.564 -18.044 1.00 92.62 284 SER A CA 1
ATOM 2077 C C . SER A 1 284 ? 8.349 -10.265 -17.470 1.00 92.62 284 SER A C 1
ATOM 2079 O O . SER A 1 284 ? 9.002 -9.224 -17.523 1.00 92.62 284 SER A O 1
ATOM 2081 N N . GLY A 1 285 ? 7.145 -10.338 -16.901 1.00 92.50 285 GLY A N 1
ATOM 2082 C CA . GLY A 1 285 ? 6.417 -9.185 -16.367 1.00 92.50 285 GLY A CA 1
ATOM 2083 C C . GLY A 1 285 ? 5.189 -8.819 -17.204 1.00 92.50 285 GLY A C 1
ATOM 2084 O O . GLY A 1 285 ? 4.815 -9.527 -18.138 1.00 92.50 285 GLY A O 1
ATOM 2085 N N . SER A 1 286 ? 4.518 -7.738 -16.816 1.00 94.12 286 SER A N 1
ATOM 2086 C CA . SER A 1 286 ? 3.339 -7.194 -17.494 1.00 94.12 286 SER A CA 1
ATOM 2087 C C . SER A 1 286 ? 3.182 -5.704 -17.189 1.00 94.12 286 SER A C 1
ATOM 2089 O O . SER A 1 286 ? 3.728 -5.214 -16.198 1.00 94.12 286 SER A O 1
ATOM 2091 N N . GLY A 1 287 ? 2.363 -5.011 -17.985 1.00 94.00 287 GLY A N 1
ATOM 2092 C CA . GLY A 1 287 ? 2.044 -3.594 -17.767 1.00 94.00 287 GLY A CA 1
ATOM 2093 C C . GLY A 1 287 ? 3.072 -2.627 -18.355 1.00 94.00 287 GLY A C 1
ATOM 2094 O O . GLY A 1 287 ? 3.068 -1.458 -18.002 1.00 94.00 287 GLY A O 1
ATOM 2095 N N . VAL A 1 288 ? 3.944 -3.100 -19.248 1.00 94.19 288 VAL A N 1
ATOM 2096 C CA . VAL A 1 288 ? 4.919 -2.271 -19.966 1.00 94.19 288 VAL A CA 1
ATOM 2097 C C . VAL A 1 288 ? 4.560 -2.209 -21.445 1.00 94.19 288 VAL A C 1
ATOM 2099 O O . VAL A 1 288 ? 4.186 -3.217 -22.045 1.00 94.19 288 VAL A O 1
ATOM 2102 N N . THR A 1 289 ? 4.708 -1.026 -22.027 1.00 93.12 289 THR A N 1
ATOM 2103 C CA . THR A 1 289 ? 4.645 -0.767 -23.465 1.00 93.12 289 THR A CA 1
ATOM 2104 C C . THR A 1 289 ? 6.066 -0.595 -23.985 1.00 93.12 289 THR A C 1
ATOM 2106 O O . THR A 1 289 ? 6.826 0.199 -23.437 1.00 93.12 289 THR A O 1
ATOM 2109 N N . LEU A 1 290 ? 6.437 -1.343 -25.022 1.00 91.31 290 LEU A N 1
ATOM 2110 C CA . LEU A 1 290 ? 7.696 -1.135 -25.736 1.00 91.31 290 LEU A CA 1
ATOM 2111 C C . LEU A 1 290 ? 7.476 -0.178 -26.907 1.00 91.31 290 LEU A C 1
ATOM 2113 O O . LEU A 1 290 ? 6.388 -0.146 -27.485 1.00 91.31 290 LEU A O 1
ATOM 2117 N N . ASP A 1 291 ? 8.512 0.570 -27.269 1.00 89.19 291 ASP A N 1
ATOM 2118 C CA . ASP A 1 291 ? 8.498 1.335 -28.512 1.00 89.19 291 ASP A CA 1
ATOM 2119 C C . ASP A 1 291 ? 8.557 0.373 -29.714 1.00 89.19 291 ASP A C 1
ATOM 2121 O O . ASP A 1 291 ? 9.367 -0.560 -29.744 1.00 89.19 291 ASP A O 1
ATOM 2125 N N . GLY A 1 292 ? 7.664 0.566 -30.686 1.00 86.62 292 GLY A N 1
ATOM 2126 C CA . GLY A 1 292 ? 7.506 -0.323 -31.839 1.00 86.62 292 GLY A CA 1
ATOM 2127 C C . GLY A 1 292 ? 8.722 -0.367 -32.766 1.00 86.62 292 GLY A C 1
ATOM 2128 O O . GLY A 1 292 ? 8.978 -1.408 -33.365 1.00 86.62 292 GLY A O 1
ATOM 2129 N N . ASP A 1 293 ? 9.509 0.710 -32.844 1.00 87.25 293 ASP A N 1
ATOM 2130 C CA . ASP A 1 293 ? 10.726 0.747 -33.665 1.00 87.25 293 ASP A CA 1
ATOM 2131 C C . ASP A 1 293 ? 11.849 -0.114 -33.064 1.00 87.25 293 ASP A C 1
ATOM 2133 O O . ASP A 1 293 ? 12.726 -0.605 -33.779 1.00 87.25 293 ASP A O 1
ATOM 2137 N N . TYR A 1 294 ? 11.783 -0.351 -31.751 1.00 89.62 294 TYR A N 1
ATOM 2138 C CA . TYR A 1 294 ? 12.741 -1.153 -30.997 1.00 89.62 294 TYR A CA 1
ATOM 2139 C C . TYR A 1 294 ? 12.223 -2.556 -30.655 1.00 89.62 294 TYR A C 1
ATOM 2141 O O . TYR A 1 294 ? 12.995 -3.356 -30.135 1.00 89.62 294 TYR A O 1
ATOM 2149 N N . SER A 1 295 ? 10.951 -2.884 -30.910 1.00 82.81 295 SER A N 1
ATOM 2150 C CA . SER A 1 295 ? 10.331 -4.135 -30.450 1.00 82.81 295 SER A CA 1
ATOM 2151 C C . SER A 1 295 ? 9.752 -4.984 -31.586 1.00 82.81 295 SER A C 1
ATOM 2153 O O . SER A 1 295 ? 8.581 -4.911 -31.946 1.00 82.81 295 SER A O 1
ATOM 2155 N N . GLY A 1 296 ? 10.584 -5.878 -32.118 1.00 65.62 296 GLY A N 1
ATOM 2156 C CA . GLY A 1 296 ? 10.150 -6.990 -32.967 1.00 65.62 296 GLY A CA 1
ATOM 2157 C C . GLY A 1 296 ? 9.974 -8.263 -32.136 1.00 65.62 296 GLY A C 1
ATOM 2158 O O . GLY A 1 296 ? 10.944 -8.744 -31.558 1.00 65.62 296 GLY A O 1
ATOM 2159 N N . THR A 1 297 ? 8.759 -8.819 -32.067 1.00 52.84 297 THR A N 1
ATOM 2160 C CA . THR A 1 297 ? 8.498 -10.123 -31.410 1.00 52.84 297 THR A CA 1
ATOM 2161 C C . THR A 1 297 ? 8.967 -11.314 -32.245 1.00 52.84 297 THR A C 1
ATOM 2163 O O . THR A 1 297 ? 9.187 -12.386 -31.696 1.00 52.84 297 THR A O 1
ATOM 2166 N N . ASP A 1 298 ? 9.197 -11.100 -33.540 1.00 50.25 298 ASP A N 1
ATOM 2167 C CA . ASP A 1 298 ? 9.816 -12.036 -34.469 1.00 50.25 298 ASP A CA 1
ATOM 2168 C C . ASP A 1 298 ? 10.628 -11.209 -35.464 1.00 50.25 298 ASP A C 1
ATOM 2170 O O . ASP A 1 298 ? 10.043 -10.397 -36.184 1.00 50.25 298 ASP A O 1
ATOM 2174 N N . CYS A 1 299 ? 11.953 -11.394 -35.524 1.00 57.16 299 CYS A N 1
ATOM 2175 C CA . CYS A 1 299 ? 12.839 -10.609 -36.391 1.00 57.16 299 CYS A CA 1
ATOM 2176 C C . CYS A 1 299 ? 12.685 -10.891 -37.912 1.00 57.16 299 CYS A C 1
ATOM 2178 O O . CYS A 1 299 ? 13.661 -11.072 -38.635 1.00 57.16 299 CYS A O 1
ATOM 2180 N N . ASN A 1 300 ? 11.448 -11.029 -38.387 1.00 47.38 300 ASN A N 1
ATOM 2181 C CA . ASN A 1 300 ? 11.023 -11.436 -39.727 1.00 47.38 300 ASN A CA 1
ATOM 2182 C C . ASN A 1 300 ? 9.882 -10.531 -40.248 1.00 47.38 300 ASN A C 1
ATOM 2184 O O . ASN A 1 300 ? 9.173 -10.874 -41.194 1.00 47.38 300 ASN A O 1
ATOM 2188 N N . ALA A 1 301 ? 9.648 -9.393 -39.591 1.00 48.84 301 ALA A N 1
ATOM 2189 C CA . ALA A 1 301 ? 8.582 -8.461 -39.926 1.00 48.84 301 ALA A CA 1
ATOM 2190 C C . ALA A 1 301 ? 9.079 -7.010 -39.888 1.00 48.84 301 ALA A C 1
ATOM 2192 O O . ALA A 1 301 ? 8.616 -6.242 -39.065 1.00 48.84 301 ALA A O 1
ATOM 2193 N N . SER A 1 302 ? 9.979 -6.629 -40.799 1.00 53.88 302 SER A N 1
ATOM 2194 C CA . SER A 1 302 ? 10.316 -5.253 -41.225 1.00 53.88 302 SER A CA 1
ATOM 2195 C C . SER A 1 302 ? 10.817 -4.232 -40.180 1.00 53.88 302 SER A C 1
ATOM 2197 O O . SER A 1 302 ? 11.480 -3.286 -40.593 1.00 53.88 302 SER A O 1
ATOM 2199 N N . THR A 1 303 ? 10.555 -4.385 -38.878 1.00 67.19 303 THR A N 1
ATOM 2200 C CA . THR A 1 303 ? 10.915 -3.457 -37.791 1.00 67.19 303 THR A CA 1
ATOM 2201 C C . THR A 1 303 ? 11.527 -4.227 -36.618 1.00 67.19 303 THR A C 1
ATOM 2203 O O . THR A 1 303 ? 10.838 -4.591 -35.666 1.00 67.19 303 THR A O 1
ATOM 2206 N N . CYS A 1 304 ? 12.823 -4.538 -36.703 1.00 81.50 304 CYS A N 1
ATOM 2207 C CA . CYS A 1 304 ? 13.493 -5.371 -35.695 1.00 81.50 304 CYS A CA 1
ATOM 2208 C C . CYS A 1 304 ? 14.472 -4.598 -34.834 1.00 81.50 304 CYS A C 1
ATOM 2210 O O . CYS A 1 304 ? 14.526 -4.810 -33.625 1.00 81.50 304 CYS A O 1
ATOM 2212 N N . TYR A 1 305 ? 15.255 -3.736 -35.469 1.00 91.38 305 TYR A N 1
ATOM 2213 C CA . TYR A 1 305 ? 16.315 -2.996 -34.821 1.00 91.38 305 TYR A CA 1
ATOM 2214 C C . TYR A 1 305 ? 16.184 -1.522 -35.170 1.00 91.38 305 TYR A C 1
ATOM 2216 O O . TYR A 1 305 ? 15.980 -1.177 -36.332 1.00 91.38 305 TYR A O 1
ATOM 2224 N N . ALA A 1 306 ? 16.375 -0.665 -34.179 1.00 93.00 306 ALA A N 1
ATOM 2225 C CA . ALA A 1 306 ? 16.533 0.771 -34.353 1.00 93.00 306 ALA A CA 1
ATOM 2226 C C . ALA A 1 306 ? 17.691 1.247 -33.476 1.00 93.00 306 ALA A C 1
ATOM 2228 O O . ALA A 1 306 ? 18.019 0.627 -32.463 1.00 93.00 306 ALA A O 1
ATOM 2229 N N . PHE A 1 307 ? 18.353 2.320 -33.889 1.00 94.69 307 PHE A N 1
ATOM 2230 C CA . PHE A 1 307 ? 19.340 3.018 -33.072 1.00 94.69 307 PHE A CA 1
ATOM 2231 C C . PHE A 1 307 ? 19.607 4.383 -33.690 1.00 94.69 307 PHE A C 1
ATOM 2233 O O . PHE A 1 307 ? 19.945 4.484 -34.868 1.00 94.69 307 PHE A O 1
ATOM 2240 N N . VAL A 1 308 ? 19.490 5.438 -32.895 1.00 93.50 308 VAL A N 1
ATOM 2241 C CA . VAL A 1 308 ? 19.768 6.804 -33.326 1.00 93.50 308 VAL A CA 1
ATOM 2242 C C . VAL A 1 308 ? 21.157 7.192 -32.853 1.00 93.50 308 VAL A C 1
ATOM 2244 O O . VAL A 1 308 ? 21.416 7.282 -31.654 1.00 93.50 308 VAL A O 1
ATOM 2247 N N . ASP A 1 309 ? 22.057 7.412 -33.809 1.00 94.31 309 ASP A N 1
ATOM 2248 C CA . ASP A 1 309 ? 23.408 7.873 -33.510 1.00 94.31 309 ASP A CA 1
ATOM 2249 C C . ASP A 1 309 ? 23.380 9.243 -32.816 1.00 94.31 309 ASP A C 1
ATOM 2251 O O . ASP A 1 309 ? 22.708 10.174 -33.262 1.00 94.31 309 ASP A O 1
ATOM 2255 N N . GLY A 1 310 ? 24.092 9.355 -31.694 1.00 90.38 310 GLY A N 1
ATOM 2256 C CA . GLY A 1 310 ? 24.133 10.567 -30.881 1.00 90.38 310 GLY A CA 1
ATOM 2257 C C . GLY A 1 310 ? 22.861 10.825 -30.069 1.00 90.38 310 GLY A C 1
ATOM 2258 O O . GLY A 1 310 ? 22.628 11.969 -29.671 1.00 90.38 310 GLY A O 1
ATOM 2259 N N . ALA A 1 311 ? 22.037 9.801 -29.811 1.00 89.94 311 ALA A N 1
ATOM 2260 C CA . ALA A 1 311 ? 20.872 9.924 -28.938 1.00 89.94 311 ALA A CA 1
ATOM 2261 C C . ALA A 1 311 ? 21.262 10.495 -27.562 1.00 89.94 311 ALA A C 1
ATOM 2263 O O . ALA A 1 311 ? 22.293 10.136 -26.985 1.00 89.94 311 ALA A O 1
ATOM 2264 N N . THR A 1 312 ? 20.416 11.373 -27.022 1.00 87.38 312 THR A N 1
ATOM 2265 C CA . THR A 1 312 ? 20.597 12.012 -25.711 1.00 87.38 312 THR A CA 1
ATOM 2266 C C . THR A 1 312 ? 19.346 11.825 -24.863 1.00 87.38 312 THR A C 1
ATOM 2268 O O . THR A 1 312 ? 18.234 11.911 -25.378 1.00 87.38 312 THR A O 1
ATOM 2271 N N . VAL A 1 313 ? 19.517 11.583 -23.561 1.00 81.56 313 VAL A N 1
ATOM 2272 C CA . VAL A 1 313 ? 18.389 11.505 -22.621 1.00 81.56 313 VAL A CA 1
ATOM 2273 C C . VAL A 1 313 ? 17.784 12.896 -22.469 1.00 81.56 313 VAL A C 1
ATOM 2275 O O . VAL A 1 313 ? 18.506 13.841 -22.143 1.00 81.56 313 VAL A O 1
ATOM 2278 N N . GLN A 1 314 ? 16.479 13.017 -22.702 1.00 72.62 314 GLN A N 1
ATOM 2279 C CA . GLN A 1 314 ? 15.747 14.269 -22.534 1.00 72.62 314 GLN A CA 1
ATOM 2280 C C . GLN A 1 314 ? 14.985 14.278 -21.207 1.00 72.62 314 GLN A C 1
ATOM 2282 O O . GLN A 1 314 ? 14.502 13.245 -20.735 1.00 72.62 314 GLN A O 1
ATOM 2287 N N . ASP A 1 315 ? 14.890 15.462 -20.605 1.00 62.81 315 ASP A N 1
ATOM 2288 C CA . ASP A 1 315 ? 14.113 15.685 -19.386 1.00 62.81 315 ASP A CA 1
ATOM 2289 C C . ASP A 1 315 ? 12.605 15.696 -19.701 1.00 62.81 315 ASP A C 1
ATOM 2291 O O . ASP A 1 315 ? 12.184 16.182 -20.750 1.00 62.81 315 ASP A O 1
ATOM 2295 N N . GLY A 1 316 ? 11.785 15.168 -18.792 1.00 59.03 316 GLY A N 1
ATOM 2296 C CA . GLY A 1 316 ? 10.322 15.253 -18.878 1.00 59.03 316 GLY A CA 1
ATOM 2297 C C . GLY A 1 316 ? 9.602 14.238 -19.777 1.00 59.03 316 GLY A C 1
ATOM 2298 O O . GLY A 1 316 ? 8.403 14.401 -19.990 1.00 59.03 316 GLY A O 1
ATOM 2299 N N . GLY A 1 317 ? 10.277 13.198 -20.283 1.00 50.59 317 GLY A N 1
ATOM 2300 C CA . GLY A 1 317 ? 9.612 12.101 -21.006 1.00 50.59 317 GLY A CA 1
ATOM 2301 C C . GLY A 1 317 ? 8.892 12.540 -22.288 1.00 50.59 317 GLY A C 1
ATOM 2302 O O . GLY A 1 317 ? 7.876 11.949 -22.651 1.00 50.59 317 GLY A O 1
ATOM 2303 N N . ASP A 1 318 ? 9.388 13.588 -22.956 1.00 46.66 318 ASP A N 1
ATOM 2304 C CA . ASP A 1 318 ? 8.872 14.019 -24.255 1.00 46.66 318 ASP A CA 1
ATOM 2305 C C . ASP A 1 318 ? 9.046 12.887 -25.283 1.00 46.66 318 ASP A C 1
ATOM 2307 O O . ASP A 1 318 ? 10.106 12.683 -25.869 1.00 46.66 318 ASP A O 1
ATOM 2311 N N . SER A 1 319 ? 7.958 12.143 -25.490 1.00 47.31 319 SER A N 1
ATOM 2312 C CA . SER A 1 319 ? 7.811 11.022 -26.423 1.00 47.31 319 SER A CA 1
ATOM 2313 C C . SER A 1 319 ? 8.050 11.400 -27.896 1.00 47.31 319 SER A C 1
ATOM 2315 O O . SER A 1 319 ? 7.893 10.547 -28.769 1.00 47.31 319 SER A O 1
ATOM 2317 N N . THR A 1 320 ? 8.385 12.656 -28.213 1.00 45.53 320 THR A N 1
ATOM 2318 C CA . THR A 1 320 ? 8.746 13.072 -29.574 1.00 45.53 320 THR A CA 1
ATOM 2319 C C . THR A 1 320 ? 10.194 12.749 -29.949 1.00 45.53 320 THR A C 1
ATOM 2321 O O . THR A 1 320 ? 10.543 12.871 -31.126 1.00 45.53 320 THR A O 1
ATOM 2324 N N . THR A 1 321 ? 11.031 12.291 -29.005 1.00 52.66 321 THR A N 1
ATOM 2325 C CA . THR A 1 321 ? 12.375 11.792 -29.317 1.00 52.66 321 THR A CA 1
ATOM 2326 C C . THR A 1 321 ? 12.412 10.275 -29.454 1.00 52.66 321 THR A C 1
ATOM 2328 O O . THR A 1 321 ? 11.940 9.504 -28.623 1.00 52.66 321 THR A O 1
ATOM 2331 N N . THR A 1 322 ? 13.039 9.853 -30.541 1.00 66.88 322 THR A N 1
ATOM 2332 C CA . THR A 1 322 ? 13.147 8.496 -31.083 1.00 66.88 322 THR A CA 1
ATOM 2333 C C . THR A 1 322 ? 13.993 7.545 -30.228 1.00 66.88 322 THR A C 1
ATOM 2335 O O . THR A 1 322 ? 14.553 6.606 -30.774 1.00 66.88 322 THR A O 1
ATOM 2338 N N . ASN A 1 323 ? 14.195 7.811 -28.933 1.00 84.69 323 ASN A N 1
ATOM 2339 C CA . ASN A 1 323 ? 15.100 7.075 -28.039 1.00 84.69 323 ASN A CA 1
ATOM 2340 C C . ASN A 1 323 ? 14.463 6.616 -26.713 1.00 84.69 323 ASN A C 1
ATOM 2342 O O . ASN A 1 323 ? 15.170 6.092 -25.846 1.00 84.69 323 ASN A O 1
ATOM 2346 N N . THR A 1 324 ? 13.150 6.796 -26.550 1.00 90.12 324 THR A N 1
ATOM 2347 C CA . THR A 1 324 ? 12.375 6.077 -25.528 1.00 90.12 324 THR A CA 1
ATOM 2348 C C . THR A 1 324 ? 12.136 4.654 -26.020 1.00 90.12 324 THR A C 1
ATOM 2350 O O . THR A 1 324 ? 11.758 4.467 -27.167 1.00 90.12 324 THR A O 1
ATOM 2353 N N . ILE A 1 325 ? 12.379 3.650 -25.177 1.00 91.62 325 ILE A N 1
ATOM 2354 C CA . ILE A 1 325 ? 12.334 2.234 -25.596 1.00 91.62 325 ILE A CA 1
ATOM 2355 C C . ILE A 1 325 ? 11.296 1.410 -24.842 1.00 91.62 325 ILE A C 1
ATOM 2357 O O . ILE A 1 325 ? 10.848 0.376 -25.334 1.00 91.62 325 ILE A O 1
ATOM 2361 N N . ALA A 1 326 ? 10.911 1.859 -23.647 1.00 93.06 326 ALA A N 1
ATOM 2362 C CA . ALA A 1 326 ? 9.890 1.220 -22.834 1.00 93.06 326 ALA A CA 1
ATOM 2363 C C . ALA A 1 326 ? 9.233 2.234 -21.896 1.00 93.06 326 ALA A C 1
ATOM 2365 O O . ALA A 1 326 ? 9.892 3.153 -21.403 1.00 93.06 326 ALA A O 1
ATOM 2366 N N . SER A 1 327 ? 7.952 2.047 -21.608 1.00 94.25 327 SER A N 1
ATOM 2367 C CA . SER A 1 327 ? 7.205 2.878 -20.672 1.00 94.25 327 SER A CA 1
ATOM 2368 C C . SER A 1 327 ? 6.077 2.115 -19.981 1.00 94.25 327 SER A C 1
ATOM 2370 O O . SER A 1 327 ? 5.639 1.057 -20.428 1.00 94.25 327 SER A O 1
ATOM 2372 N N . SER A 1 328 ? 5.590 2.669 -18.879 1.00 96.31 328 SER A N 1
ATOM 2373 C CA . SER A 1 328 ? 4.334 2.287 -18.237 1.00 96.31 328 SER A CA 1
ATOM 2374 C C . SER A 1 328 ? 3.594 3.549 -17.816 1.00 96.31 328 SER A C 1
ATOM 2376 O O . SER A 1 328 ? 4.233 4.530 -17.444 1.00 96.31 328 SER A O 1
ATOM 2378 N N . THR A 1 329 ? 2.264 3.504 -17.831 1.00 96.31 329 THR A N 1
ATOM 2379 C CA . THR A 1 329 ? 1.391 4.548 -17.269 1.00 96.31 329 THR A CA 1
ATOM 2380 C C . THR A 1 329 ? 0.875 4.213 -15.872 1.00 96.31 329 THR A C 1
ATOM 2382 O O . THR A 1 329 ? 0.198 5.041 -15.274 1.00 96.31 329 THR A O 1
ATOM 2385 N N . ASP A 1 330 ? 1.186 3.018 -15.367 1.00 97.06 330 ASP A N 1
ATOM 2386 C CA . ASP A 1 330 ? 0.726 2.482 -14.086 1.00 97.06 330 ASP A CA 1
ATOM 2387 C C . ASP A 1 330 ? 1.906 1.924 -13.262 1.00 97.06 330 ASP A C 1
ATOM 2389 O O . ASP A 1 330 ? 2.972 1.618 -13.822 1.00 97.06 330 ASP A O 1
ATOM 2393 N N . PRO A 1 331 ? 1.733 1.721 -11.942 1.00 97.62 331 PRO A N 1
ATOM 2394 C CA . PRO A 1 331 ? 2.665 0.946 -11.136 1.00 97.62 331 PRO A CA 1
ATOM 2395 C C . PRO A 1 331 ? 2.910 -0.440 -11.733 1.00 97.62 331 PRO A C 1
ATOM 2397 O O . PRO A 1 331 ? 1.974 -1.132 -12.140 1.00 97.62 331 PRO A O 1
ATOM 2400 N N . VAL A 1 332 ? 4.162 -0.888 -11.715 1.00 97.25 332 VAL A N 1
ATOM 2401 C CA . VAL A 1 332 ? 4.532 -2.215 -12.211 1.00 97.25 332 VAL A CA 1
ATOM 2402 C C . VAL A 1 332 ? 5.416 -2.964 -11.225 1.00 97.25 332 VAL A C 1
ATOM 2404 O O . VAL A 1 332 ? 6.299 -2.399 -10.576 1.00 97.25 332 VAL A O 1
ATOM 2407 N N . GLY A 1 333 ? 5.205 -4.279 -11.151 1.00 95.69 333 GLY A N 1
ATOM 2408 C CA . GLY A 1 333 ? 6.170 -5.195 -10.549 1.00 95.69 333 GLY A CA 1
ATOM 2409 C C . GLY A 1 333 ? 7.411 -5.370 -11.429 1.00 95.69 333 GLY A C 1
ATOM 2410 O O . GLY A 1 333 ? 7.599 -4.660 -12.417 1.00 95.69 333 GLY A O 1
ATOM 2411 N N . ASN A 1 334 ? 8.249 -6.348 -11.089 1.00 95.44 334 ASN A N 1
ATOM 2412 C CA . ASN A 1 334 ? 9.456 -6.639 -11.859 1.00 95.44 334 ASN A CA 1
ATOM 2413 C C . ASN A 1 334 ? 9.112 -6.997 -13.310 1.00 95.44 334 ASN A C 1
ATOM 2415 O O . ASN A 1 334 ? 8.451 -8.003 -13.569 1.00 95.44 334 ASN A O 1
ATOM 2419 N N . ASN A 1 335 ? 9.618 -6.192 -14.238 1.00 95.88 335 ASN A N 1
ATOM 2420 C CA . ASN A 1 335 ? 9.653 -6.487 -15.661 1.00 95.88 335 ASN A CA 1
ATOM 2421 C C . ASN A 1 335 ? 11.107 -6.709 -16.069 1.00 95.88 335 ASN A C 1
ATOM 2423 O O . ASN A 1 335 ? 11.952 -5.857 -15.801 1.00 95.88 335 ASN A O 1
ATOM 2427 N N . LEU A 1 336 ? 11.385 -7.862 -16.676 1.00 94.56 336 LEU A N 1
ATOM 2428 C CA . LEU A 1 336 ? 12.692 -8.239 -17.205 1.00 94.56 336 LEU A CA 1
ATOM 2429 C C . LEU A 1 336 ? 12.685 -8.027 -18.716 1.00 94.56 336 LEU A C 1
ATOM 2431 O O . LEU A 1 336 ? 11.866 -8.624 -19.418 1.00 94.56 336 LEU A O 1
ATOM 2435 N N . PHE A 1 337 ? 13.624 -7.230 -19.202 1.00 93.44 337 PHE A N 1
ATOM 2436 C CA . PHE A 1 337 ? 13.853 -6.996 -20.618 1.00 93.44 337 PHE A CA 1
ATOM 2437 C C . PHE A 1 337 ? 15.105 -7.712 -21.089 1.00 93.44 337 PHE A C 1
ATOM 2439 O O . PHE A 1 337 ? 16.121 -7.705 -20.392 1.00 93.44 337 PHE A O 1
ATOM 2446 N N . ASP A 1 338 ? 15.042 -8.234 -22.306 1.00 92.44 338 ASP A N 1
ATOM 2447 C CA . ASP A 1 338 ? 16.214 -8.608 -23.082 1.00 92.44 338 ASP A CA 1
ATOM 2448 C C . ASP A 1 338 ? 16.510 -7.482 -24.076 1.00 92.44 338 ASP A C 1
ATOM 2450 O O . ASP A 1 338 ? 15.645 -7.118 -24.878 1.00 92.44 338 ASP A O 1
ATOM 2454 N N . ILE A 1 339 ? 17.725 -6.935 -24.031 1.00 92.94 339 ILE A N 1
ATOM 2455 C CA . ILE A 1 339 ? 18.183 -5.887 -24.946 1.00 92.94 339 ILE A CA 1
ATOM 2456 C C . ILE A 1 339 ? 19.301 -6.457 -25.814 1.00 92.94 339 ILE A C 1
ATOM 2458 O O . ILE A 1 339 ? 20.395 -6.767 -25.331 1.00 92.94 339 ILE A O 1
ATOM 2462 N N . THR A 1 340 ? 19.011 -6.600 -27.104 1.00 93.31 340 THR A N 1
ATOM 2463 C CA . THR A 1 340 ? 19.864 -7.258 -28.097 1.00 93.31 340 THR A CA 1
ATOM 2464 C C . THR A 1 340 ? 20.400 -6.234 -29.085 1.00 93.31 340 THR A C 1
ATOM 2466 O O . THR A 1 340 ? 19.625 -5.573 -29.765 1.00 93.31 340 THR A O 1
ATOM 2469 N N . TYR A 1 341 ? 21.718 -6.129 -29.213 1.00 95.00 341 TYR A N 1
ATOM 2470 C CA . TYR A 1 341 ? 22.374 -5.295 -30.219 1.00 95.00 341 TYR A CA 1
ATOM 2471 C C . TYR A 1 341 ? 22.664 -6.085 -31.488 1.00 95.00 341 TYR A C 1
ATOM 2473 O O . TYR A 1 341 ? 22.904 -7.289 -31.419 1.00 95.00 341 TYR A O 1
ATOM 2481 N N . LEU A 1 342 ? 22.704 -5.384 -32.617 1.00 95.00 342 LEU A N 1
ATOM 2482 C CA . LEU A 1 342 ? 23.058 -5.876 -33.945 1.00 95.00 342 LEU A CA 1
ATOM 2483 C C . LEU A 1 342 ? 24.282 -5.120 -34.473 1.00 95.00 342 LEU A C 1
ATOM 2485 O O . LEU A 1 342 ? 24.354 -3.900 -34.338 1.00 95.00 342 LEU A O 1
ATOM 2489 N N . GLY A 1 343 ? 25.193 -5.833 -35.137 1.00 96.56 343 GLY A N 1
ATOM 2490 C CA . GLY A 1 343 ? 26.254 -5.249 -35.956 1.00 96.56 343 GLY A CA 1
ATOM 2491 C C . GLY A 1 343 ? 26.389 -5.954 -37.307 1.00 96.56 343 GLY A C 1
ATOM 2492 O O . GLY A 1 343 ? 26.665 -7.154 -37.353 1.00 96.56 343 GLY A O 1
ATOM 2493 N N . ASN A 1 344 ? 26.263 -5.197 -38.397 1.00 97.25 344 ASN A N 1
ATOM 2494 C CA . ASN A 1 344 ? 26.558 -5.623 -39.765 1.00 97.25 344 ASN A CA 1
ATOM 2495 C C . ASN A 1 344 ? 27.603 -4.703 -40.400 1.00 97.25 344 ASN A C 1
ATOM 2497 O O . ASN A 1 344 ? 27.717 -3.530 -40.048 1.00 97.25 344 ASN A O 1
ATOM 2501 N N . VAL A 1 345 ? 28.353 -5.247 -41.357 1.00 97.94 345 VAL A N 1
ATOM 2502 C CA . VAL A 1 345 ? 29.376 -4.526 -42.126 1.00 97.94 345 VAL A CA 1
ATOM 2503 C C . VAL A 1 345 ? 29.193 -4.768 -43.619 1.00 97.94 345 VAL A C 1
ATOM 2505 O O . VAL A 1 345 ? 28.594 -5.767 -44.037 1.00 97.94 345 VAL A O 1
ATOM 2508 N N . ASN A 1 346 ? 29.761 -3.881 -44.430 1.00 97.00 346 ASN A N 1
ATOM 2509 C CA . ASN A 1 346 ? 29.825 -4.022 -45.880 1.00 97.00 346 ASN A CA 1
ATOM 2510 C C . ASN A 1 346 ? 31.263 -4.327 -46.344 1.00 97.00 346 ASN A C 1
ATOM 2512 O O . ASN A 1 346 ? 32.195 -4.442 -45.549 1.00 97.00 346 ASN A O 1
ATOM 2516 N N . SER A 1 347 ? 31.462 -4.507 -47.653 1.00 95.94 347 SER A N 1
ATOM 2517 C CA . SER A 1 347 ? 32.783 -4.845 -48.212 1.00 95.94 347 SER A CA 1
ATOM 2518 C C . SER A 1 347 ? 33.807 -3.707 -48.159 1.00 95.94 347 SER A C 1
ATOM 2520 O O . SER A 1 347 ? 34.983 -3.942 -48.433 1.00 95.94 347 SER A O 1
ATOM 2522 N N . THR A 1 348 ? 33.364 -2.479 -47.891 1.00 95.81 348 THR A N 1
ATOM 2523 C CA . THR A 1 348 ? 34.204 -1.278 -47.811 1.00 95.81 348 THR A CA 1
ATOM 2524 C C . THR A 1 348 ? 34.472 -0.819 -46.380 1.00 95.81 348 THR A C 1
ATOM 2526 O O . THR A 1 348 ? 35.341 0.031 -46.203 1.00 95.81 348 THR A O 1
ATOM 2529 N N . THR A 1 349 ? 33.798 -1.397 -45.379 1.00 97.44 349 THR A N 1
ATOM 2530 C CA . THR A 1 349 ? 34.040 -1.129 -43.959 1.00 97.44 349 THR A CA 1
ATOM 2531 C C . THR A 1 349 ? 35.515 -1.385 -43.619 1.00 97.44 349 THR A C 1
ATOM 2533 O O . THR A 1 349 ? 36.008 -2.502 -43.831 1.00 97.44 349 THR A O 1
ATOM 2536 N N . PRO A 1 350 ? 36.253 -0.382 -43.111 1.00 97.19 350 PRO A N 1
ATOM 2537 C CA . PRO A 1 350 ? 37.645 -0.550 -42.710 1.00 97.19 350 PRO A CA 1
ATOM 2538 C C . PRO A 1 350 ? 37.836 -1.639 -41.647 1.00 97.19 350 PRO A C 1
ATOM 2540 O O . PRO A 1 350 ? 37.005 -1.859 -40.770 1.00 97.19 350 PRO A O 1
ATOM 2543 N N . THR A 1 351 ? 38.967 -2.341 -41.696 1.00 95.44 351 THR A N 1
ATOM 2544 C CA . THR A 1 351 ? 39.282 -3.353 -40.683 1.00 95.44 351 THR A CA 1
ATOM 2545 C C . THR A 1 351 ? 39.754 -2.700 -39.390 1.00 95.44 351 THR A C 1
ATOM 2547 O O . THR A 1 351 ? 40.739 -1.961 -39.407 1.00 95.44 351 THR A O 1
ATOM 2550 N N . GLY A 1 352 ? 39.170 -3.099 -38.266 1.00 95.00 352 GLY A N 1
ATOM 2551 C CA . GLY A 1 352 ? 39.700 -2.808 -36.942 1.00 95.00 352 GLY A CA 1
ATOM 2552 C C . GLY A 1 352 ? 38.671 -3.043 -35.852 1.00 95.00 352 GLY A C 1
ATOM 2553 O O . GLY A 1 352 ? 37.697 -3.767 -36.050 1.00 95.00 352 GLY A O 1
ATOM 2554 N N . VAL A 1 353 ? 38.928 -2.475 -34.677 1.00 96.44 353 VAL A N 1
ATOM 2555 C CA . VAL A 1 353 ? 38.039 -2.607 -33.521 1.00 96.44 353 VAL A CA 1
ATOM 2556 C C . VAL A 1 353 ? 37.071 -1.440 -33.527 1.00 96.44 353 VAL A C 1
ATOM 2558 O O . VAL A 1 353 ? 37.505 -0.289 -33.552 1.00 96.44 353 VAL A O 1
ATOM 2561 N N . TYR A 1 354 ? 35.784 -1.762 -33.472 1.00 97.88 354 TYR A N 1
ATOM 2562 C CA . TYR A 1 354 ? 34.703 -0.806 -33.319 1.00 97.88 354 TYR A CA 1
ATOM 2563 C C . TYR A 1 354 ? 34.069 -0.994 -31.945 1.00 97.88 354 TYR A C 1
ATOM 2565 O O . TYR A 1 354 ? 33.824 -2.127 -31.530 1.00 97.88 354 TYR A O 1
ATOM 2573 N N . SER A 1 355 ? 33.805 0.098 -31.239 1.00 96.69 355 SER A N 1
ATOM 2574 C CA . SER A 1 355 ? 33.151 0.055 -29.933 1.00 96.69 355 SER A CA 1
ATOM 2575 C C . SER A 1 355 ? 32.191 1.223 -29.751 1.00 96.69 355 SER A C 1
ATOM 2577 O O . SER A 1 355 ? 32.247 2.224 -30.465 1.00 96.69 355 SER A O 1
ATOM 2579 N N . THR A 1 356 ? 31.275 1.070 -28.799 1.00 96.38 356 THR A N 1
ATOM 2580 C CA . THR A 1 356 ? 30.378 2.131 -28.352 1.00 96.38 356 THR A CA 1
ATOM 2581 C C . THR A 1 356 ? 30.006 1.927 -26.884 1.00 96.38 356 THR A C 1
ATOM 2583 O O . THR A 1 356 ? 30.178 0.836 -26.337 1.00 96.38 356 THR A O 1
ATOM 2586 N N . THR A 1 357 ? 29.485 2.982 -26.265 1.00 94.19 357 THR A N 1
ATOM 2587 C CA . THR A 1 357 ? 28.894 2.966 -24.931 1.00 94.19 357 THR A CA 1
ATOM 2588 C C . THR A 1 357 ? 27.457 3.457 -25.031 1.00 94.19 357 THR A C 1
ATOM 2590 O O . THR A 1 357 ? 27.210 4.564 -25.509 1.00 94.19 357 THR A O 1
ATOM 2593 N N . VAL A 1 358 ? 26.519 2.657 -24.524 1.00 94.12 358 VAL A N 1
ATOM 2594 C CA . VAL A 1 358 ? 25.099 3.014 -24.431 1.00 94.12 358 VAL A CA 1
ATOM 2595 C C . VAL A 1 358 ? 24.721 3.149 -22.960 1.00 94.12 358 VAL A C 1
ATOM 2597 O O . VAL A 1 358 ? 24.976 2.253 -22.158 1.00 94.12 358 VAL A O 1
ATOM 2600 N N . THR A 1 359 ? 24.142 4.289 -22.601 1.00 92.94 359 THR A N 1
ATOM 2601 C CA . THR A 1 359 ? 23.680 4.610 -21.247 1.00 92.94 359 THR A CA 1
ATOM 2602 C C . THR A 1 359 ? 22.163 4.605 -21.224 1.00 92.94 359 THR A C 1
ATOM 2604 O O . THR A 1 359 ? 21.549 5.167 -22.123 1.00 92.94 359 THR A O 1
ATOM 2607 N N . TYR A 1 360 ? 21.563 4.032 -20.183 1.00 93.00 360 TYR A N 1
ATOM 2608 C CA . TYR A 1 360 ? 20.113 3.977 -20.016 1.00 93.00 360 TYR A CA 1
ATOM 2609 C C . TYR A 1 360 ? 19.679 4.758 -18.782 1.00 93.00 360 TYR A C 1
ATOM 2611 O O . TYR A 1 360 ? 20.355 4.725 -17.752 1.00 93.00 360 TYR A O 1
ATOM 2619 N N . VAL A 1 361 ? 18.532 5.422 -18.878 1.00 92.62 361 VAL A N 1
ATOM 2620 C CA . VAL A 1 361 ? 17.921 6.170 -17.779 1.00 92.62 361 VAL A CA 1
ATOM 2621 C C . VAL A 1 361 ? 16.465 5.754 -17.658 1.00 92.62 361 VAL A C 1
ATOM 2623 O O . VAL A 1 361 ? 15.693 5.914 -18.601 1.00 92.62 361 VAL A O 1
ATOM 2626 N N . ALA A 1 362 ? 16.105 5.231 -16.487 1.00 94.00 362 ALA A N 1
ATOM 2627 C CA . ALA A 1 362 ? 14.720 5.031 -16.094 1.00 94.00 362 ALA A CA 1
ATOM 2628 C C . ALA A 1 362 ? 14.257 6.201 -15.224 1.00 94.00 362 ALA A C 1
ATOM 2630 O O . ALA A 1 362 ? 14.935 6.577 -14.265 1.00 94.00 362 ALA A O 1
ATOM 2631 N N . THR A 1 363 ? 13.085 6.739 -15.536 1.00 93.56 363 THR A N 1
ATOM 2632 C CA . THR A 1 363 ? 12.464 7.850 -14.812 1.00 93.56 363 THR A CA 1
ATOM 2633 C C . THR A 1 363 ? 11.058 7.439 -14.414 1.00 93.56 363 THR A C 1
ATOM 2635 O O . THR A 1 363 ? 10.260 7.102 -15.282 1.00 93.56 363 THR A O 1
ATOM 2638 N N . ALA A 1 364 ? 10.764 7.449 -13.115 1.00 94.81 364 ALA A N 1
ATOM 2639 C CA . ALA A 1 364 ? 9.434 7.182 -12.574 1.00 94.81 364 ALA A CA 1
ATOM 2640 C C . ALA A 1 364 ? 8.658 8.489 -12.355 1.00 94.81 364 ALA A C 1
ATOM 2642 O O . ALA A 1 364 ? 9.264 9.535 -12.118 1.00 94.81 364 ALA A O 1
ATOM 2643 N N . THR A 1 365 ? 7.327 8.437 -12.424 1.00 92.56 365 THR A N 1
ATOM 2644 C CA . THR A 1 365 ? 6.448 9.603 -12.222 1.00 92.56 365 THR A CA 1
ATOM 2645 C C . THR A 1 365 ? 5.433 9.318 -11.108 1.00 92.56 365 THR A C 1
ATOM 2647 O O . THR A 1 365 ? 4.464 8.586 -11.316 1.00 92.56 365 THR A O 1
ATOM 2650 N N . PHE A 1 366 ? 5.702 9.855 -9.913 1.00 90.69 366 PHE A N 1
ATOM 2651 C CA . PHE A 1 366 ? 4.949 9.596 -8.678 1.00 90.69 366 PHE A CA 1
ATOM 2652 C C . PHE A 1 366 ? 3.705 10.464 -8.514 1.00 90.69 366 PHE A C 1
ATOM 2654 O O . PHE A 1 366 ? 3.756 11.658 -8.896 1.00 90.69 366 PHE A O 1
#

pLDDT: mean 86.16, std 18.57, range [32.5, 98.5]

Foldseek 3Di:
DDDDDDDDYDDDYDDDDDDDDDDDDDPDPPDPPPPDDAAAWAPWDWDWPALAAQDFTKTKIKIFAADFAWFFKKKKFKAQPDFDPPDDGDAFANKAPLPKAFPDKDQPDPPAWDWPNVPRTSGMTMIGGPTDTGHGGTMMMTMIGRITHHRDAQGKMKIKMWTANDDPDHTHYITMDMDGRHDDDDDDDDDDWDKDKDKAAPPDDPPDPHPPDWDQDDAAQPDKTKTKIKMKIFTQFAQWKWKFKFKAAWAFPVRPAGQDEPALAAAADHRQHRYKWKAKDWPDWDQKDFDQLRHDPDSPPGRHTGDHGGDDDDPDPPVPDSGTTMIGRGGTDMIMMMMMIMGHDHPPRDDGGIDMDMDMDMDGHD

Solvent-accessible surface area (backbone atoms only — not comparable to full-atom values): 20503 Å² total; per-residue (Å²): 136,85,91,77,91,82,90,80,86,90,80,86,92,84,90,84,85,90,90,89,89,88,82,84,89,78,85,71,84,78,75,82,80,74,76,88,70,56,41,64,46,37,81,70,48,76,45,60,77,53,42,42,39,54,36,72,26,37,48,32,37,34,32,22,39,58,58,69,42,44,43,13,25,41,38,42,40,36,12,48,76,57,37,58,74,95,56,89,74,43,66,44,61,67,34,33,32,55,69,48,40,84,76,45,68,46,60,92,67,78,88,60,72,41,76,35,77,86,74,23,31,46,44,24,44,30,35,36,41,80,64,42,72,40,57,47,74,42,63,30,38,41,33,27,33,58,25,28,33,35,54,53,51,69,35,68,36,17,37,26,40,39,32,11,45,33,92,79,71,48,65,49,31,32,31,57,41,80,49,56,27,33,76,84,84,88,85,85,87,88,86,80,94,48,75,49,72,43,73,25,31,72,93,62,54,85,92,53,93,48,70,77,80,74,72,53,71,85,69,31,47,86,42,76,25,62,33,66,34,26,34,40,40,29,29,72,15,63,48,11,32,42,32,29,36,24,27,51,40,39,30,27,83,86,74,74,54,64,38,43,43,56,25,63,57,25,33,57,92,58,47,42,37,51,30,23,26,30,25,46,45,79,76,43,65,67,75,69,48,65,31,62,31,28,37,36,98,54,86,83,62,65,23,23,21,19,29,45,64,66,34,65,74,69,84,88,74,63,81,87,50,75,44,57,48,36,34,26,68,39,55,31,64,69,29,35,32,41,42,35,37,40,39,24,29,29,96,79,61,79,91,77,59,61,50,67,63,79,48,77,49,76,48,71,37,112

Mean predicted aligned error: 13.07 Å